Protein AF-A0A1G0BVJ9-F1 (afdb_monomer_lite)

Secondary structure (DSSP, 8-state):
---------S-GGGGGGHHHHHHHHHS-SSPP-GGGSEEEPPHHHHHHHHH-SS--GGG-HHHHHHHHHHHHT--HHHHHHHHHHHHH-HHHHHHHHHHHHHHH-SS--TTHHHHHHHHHHHHHHHHHHH----HHHHHHHHHHHGGGGG---SSTTEEEHHHHHHHHHHHTS---GGGS---

Sequence (183 aa):
MKEKNKFKISDKKFNVFIPLVNLLLFESFNFPDFESGNENLSENFIEILKSVEGIDLNGNDFIRTRILYFLLGLNIKSREEIFEIIIENEMYTHAMSISYALENNRSMNSNSIPLSQETFFLELVEFKFNGVLNKVILVYFIFHFEDIFGFKFSDNKYITKNDYVNILENLCKEKDFLNKNFF

Radius of gyration: 17.68 Å; chains: 1; bounding box: 35×32×63 Å

Structure (mmCIF, N/CA/C/O backbone):
data_AF-A0A1G0BVJ9-F1
#
_entry.id   AF-A0A1G0BVJ9-F1
#
loop_
_atom_site.group_PDB
_atom_site.id
_atom_site.type_symbol
_atom_site.label_atom_id
_atom_site.label_alt_id
_atom_site.label_comp_id
_atom_site.label_asym_id
_atom_site.label_entity_id
_atom_site.label_seq_id
_atom_site.pdbx_PDB_ins_code
_atom_site.Cartn_x
_atom_site.Cartn_y
_atom_site.Cartn_z
_atom_site.occupancy
_atom_site.B_iso_or_equiv
_atom_site.auth_seq_id
_atom_site.auth_comp_id
_atom_site.auth_asym_id
_atom_site.auth_atom_id
_atom_site.pdbx_PDB_model_num
ATOM 1 N N . MET A 1 1 ? 3.921 8.595 34.986 1.00 35.56 1 MET A N 1
ATOM 2 C CA . MET A 1 1 ? 3.963 8.503 33.510 1.00 35.56 1 MET A CA 1
ATOM 3 C C . MET A 1 1 ? 3.633 7.069 33.141 1.00 35.56 1 MET A C 1
ATOM 5 O O . MET A 1 1 ? 4.407 6.194 33.496 1.00 35.56 1 MET A O 1
ATOM 9 N N . LYS A 1 2 ? 2.461 6.809 32.549 1.00 36.09 2 LYS A N 1
ATOM 10 C CA . LYS A 1 2 ? 2.132 5.470 32.039 1.00 36.09 2 LYS A CA 1
ATOM 11 C C . LYS A 1 2 ? 2.960 5.249 30.776 1.00 36.09 2 LYS A C 1
ATOM 13 O O . LYS A 1 2 ? 2.940 6.101 29.888 1.00 36.09 2 LYS A O 1
ATOM 18 N N . GLU A 1 3 ? 3.730 4.168 30.731 1.00 34.50 3 GLU A N 1
ATOM 19 C CA . GLU A 1 3 ? 4.434 3.755 29.522 1.00 34.50 3 GLU A CA 1
ATOM 20 C C . GLU A 1 3 ? 3.407 3.609 28.397 1.00 34.50 3 GLU A C 1
ATOM 22 O O . GLU A 1 3 ? 2.499 2.782 28.469 1.00 34.50 3 GLU A O 1
ATOM 27 N N . LYS A 1 4 ? 3.517 4.449 27.362 1.00 42.38 4 LYS A N 1
ATOM 28 C CA . LYS A 1 4 ? 2.837 4.196 26.093 1.00 42.38 4 LYS A CA 1
ATOM 29 C C . LYS A 1 4 ? 3.343 2.838 25.624 1.00 42.38 4 LYS A C 1
ATOM 31 O O . LYS A 1 4 ? 4.514 2.741 25.261 1.00 42.38 4 LYS A O 1
ATOM 36 N N . ASN A 1 5 ? 2.493 1.812 25.677 1.00 41.91 5 ASN A N 1
ATOM 37 C CA . ASN A 1 5 ? 2.765 0.494 25.111 1.00 41.91 5 ASN A CA 1
ATOM 38 C C . ASN A 1 5 ? 3.249 0.686 23.669 1.00 41.91 5 ASN A C 1
ATOM 40 O O . ASN A 1 5 ? 2.441 0.921 22.769 1.00 41.91 5 ASN A O 1
ATOM 44 N N . LYS A 1 6 ? 4.572 0.661 23.467 1.00 48.75 6 LYS A N 1
ATOM 45 C CA . LYS A 1 6 ? 5.197 0.870 22.163 1.00 48.75 6 LYS A CA 1
ATOM 46 C C . LYS A 1 6 ? 4.797 -0.299 21.277 1.00 48.75 6 LYS A C 1
ATOM 48 O O . LYS A 1 6 ? 5.288 -1.410 21.443 1.00 48.75 6 LYS A O 1
ATOM 53 N N . PHE A 1 7 ? 3.878 -0.015 20.364 1.00 58.72 7 PHE A N 1
ATOM 54 C CA . PHE A 1 7 ? 3.526 -0.864 19.241 1.00 58.72 7 PHE A CA 1
ATOM 55 C C . PHE A 1 7 ? 4.802 -1.302 18.508 1.00 58.72 7 PHE A C 1
ATOM 57 O O . PHE A 1 7 ? 5.674 -0.471 18.234 1.00 58.72 7 PHE A O 1
ATOM 64 N N . LYS A 1 8 ? 4.947 -2.602 18.251 1.00 57.44 8 LYS A N 1
ATOM 65 C CA . LYS A 1 8 ? 6.149 -3.170 17.641 1.00 57.44 8 LYS A CA 1
ATOM 66 C C . LYS A 1 8 ? 5.719 -4.220 16.621 1.00 57.44 8 LYS A C 1
ATOM 68 O O . LYS A 1 8 ? 5.338 -5.314 17.012 1.00 57.44 8 LYS A O 1
ATOM 73 N N . ILE A 1 9 ? 5.767 -3.866 15.339 1.00 64.56 9 ILE A N 1
ATOM 74 C CA . ILE A 1 9 ? 5.733 -4.859 14.260 1.00 64.56 9 ILE A CA 1
ATOM 75 C C . ILE A 1 9 ? 7.057 -5.624 14.305 1.00 64.56 9 ILE A C 1
ATOM 77 O O . ILE A 1 9 ? 8.104 -5.046 14.628 1.00 64.56 9 ILE A O 1
ATOM 81 N N . SER A 1 10 ? 6.988 -6.926 14.043 1.00 64.69 10 SER A N 1
ATOM 82 C CA . SER A 1 10 ? 8.132 -7.840 14.043 1.00 64.69 10 SER A CA 1
ATOM 83 C C . SER A 1 10 ? 9.238 -7.379 13.092 1.00 64.69 10 SER A C 1
ATOM 85 O O . SER A 1 10 ? 10.410 -7.418 13.465 1.00 64.69 10 SER A O 1
ATOM 87 N N . ASP A 1 11 ? 8.865 -6.852 11.926 1.00 69.69 11 ASP A N 1
ATOM 88 C CA . ASP A 1 11 ? 9.786 -6.307 10.939 1.00 69.69 11 ASP A CA 1
ATOM 89 C C . ASP A 1 11 ? 9.558 -4.804 10.699 1.00 69.69 11 ASP A C 1
ATOM 91 O O . ASP A 1 11 ? 8.517 -4.351 10.221 1.00 69.69 11 ASP A O 1
ATOM 95 N N . LYS A 1 12 ? 10.572 -4.005 11.044 1.00 76.50 12 LYS A N 1
ATOM 96 C CA . LYS A 1 12 ? 10.508 -2.542 10.969 1.00 76.50 12 LYS A CA 1
ATOM 97 C C . LYS A 1 12 ? 10.430 -2.014 9.541 1.00 76.50 12 LYS A C 1
ATOM 99 O O . LYS A 1 12 ? 9.956 -0.889 9.390 1.00 76.50 12 LYS A O 1
ATOM 104 N N . LYS A 1 13 ? 10.892 -2.759 8.530 1.00 74.00 13 LYS A N 1
ATOM 105 C CA . LYS A 1 13 ? 10.867 -2.283 7.137 1.00 74.00 13 LYS A CA 1
ATOM 106 C C . LYS A 1 13 ? 9.430 -2.105 6.637 1.00 74.00 13 LYS A C 1
ATOM 108 O O . LYS A 1 13 ? 9.111 -1.106 6.004 1.00 74.00 13 LYS A O 1
ATOM 113 N N . PHE A 1 14 ? 8.514 -2.969 7.076 1.00 81.94 14 PHE A N 1
ATOM 114 C CA . PHE A 1 14 ? 7.089 -2.894 6.735 1.00 81.94 14 PHE A CA 1
ATOM 115 C C . PHE A 1 14 ? 6.348 -1.727 7.403 1.00 81.94 14 PHE A C 1
ATOM 117 O O . PHE A 1 14 ? 5.202 -1.444 7.051 1.00 81.94 14 PHE A O 1
ATOM 124 N N . ASN A 1 15 ? 6.995 -0.975 8.305 1.00 88.06 15 ASN A N 1
ATOM 125 C CA . ASN A 1 15 ? 6.411 0.253 8.848 1.00 88.06 15 ASN A CA 1
ATOM 126 C C . ASN A 1 15 ? 6.096 1.283 7.753 1.00 88.06 15 ASN A C 1
ATOM 128 O O . ASN A 1 15 ? 5.202 2.107 7.947 1.00 88.06 15 ASN A O 1
ATOM 132 N N . VAL A 1 16 ? 6.792 1.222 6.609 1.00 90.81 16 VAL A N 1
ATOM 133 C CA . VAL A 1 16 ? 6.543 2.089 5.448 1.00 90.81 16 VAL A CA 1
ATOM 134 C C . VAL A 1 16 ? 5.111 1.961 4.913 1.00 90.81 16 VAL A C 1
ATOM 136 O O . VAL A 1 16 ? 4.580 2.912 4.347 1.00 90.81 16 VAL A O 1
ATOM 139 N N . PHE A 1 17 ? 4.451 0.825 5.153 1.00 91.75 17 PHE A N 1
ATOM 140 C CA . PHE A 1 17 ? 3.087 0.552 4.702 1.00 91.75 17 PHE A CA 1
ATOM 141 C C . PHE A 1 17 ? 1.996 0.930 5.700 1.00 91.75 17 PHE A C 1
ATOM 143 O O . PHE A 1 17 ? 0.835 1.029 5.303 1.00 91.75 17 PHE A O 1
ATOM 150 N N . ILE A 1 18 ? 2.335 1.186 6.968 1.00 92.56 18 ILE A N 1
ATOM 151 C CA . ILE A 1 18 ? 1.350 1.568 7.992 1.00 92.56 18 ILE A CA 1
ATOM 152 C C . ILE A 1 18 ? 0.461 2.736 7.538 1.00 92.56 18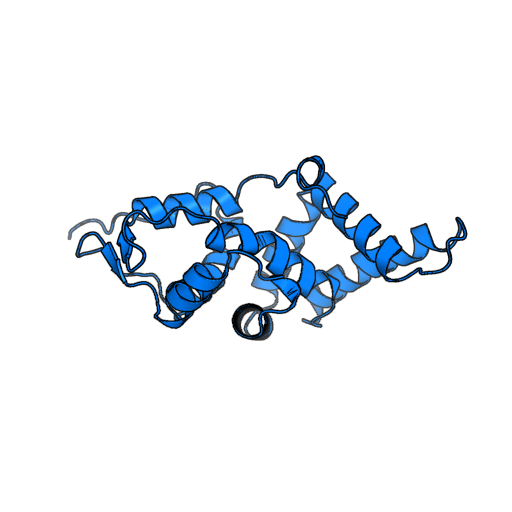 ILE A C 1
ATOM 154 O O . ILE A 1 18 ? -0.756 2.629 7.693 1.00 92.56 18 ILE A O 1
ATOM 158 N N . PRO A 1 19 ? 0.995 3.827 6.949 1.00 93.75 19 PRO A N 1
ATOM 159 C CA . PRO A 1 19 ? 0.149 4.933 6.517 1.00 93.75 19 PRO A CA 1
ATOM 160 C C . PRO A 1 19 ? -0.884 4.512 5.466 1.00 93.75 19 PRO A C 1
ATOM 162 O O . PRO A 1 19 ? -2.003 5.014 5.497 1.00 93.75 19 PRO A O 1
ATOM 165 N N . LEU A 1 20 ? -0.545 3.577 4.569 1.00 94.38 20 LEU A N 1
ATOM 166 C CA . LEU A 1 20 ? -1.498 3.049 3.594 1.00 94.38 20 LEU A CA 1
ATOM 167 C C . LEU A 1 20 ? -2.549 2.159 4.262 1.00 94.38 20 LEU A C 1
ATOM 169 O O . LEU A 1 20 ? -3.726 2.298 3.956 1.00 94.38 20 LEU A O 1
ATOM 173 N N . VAL A 1 21 ? -2.157 1.291 5.198 1.00 93.56 21 VAL A N 1
ATOM 174 C CA . VAL A 1 21 ? -3.118 0.477 5.963 1.00 93.56 21 VAL A CA 1
ATOM 175 C C . VAL A 1 21 ? -4.122 1.373 6.684 1.00 93.56 21 VAL A C 1
ATOM 177 O O . VAL A 1 21 ? -5.327 1.153 6.578 1.00 93.56 21 VAL A O 1
ATOM 180 N N . ASN A 1 22 ? -3.649 2.429 7.346 1.00 94.19 22 ASN A N 1
ATOM 181 C CA . ASN A 1 22 ? -4.527 3.382 8.020 1.00 94.19 22 ASN A CA 1
ATOM 182 C C . ASN A 1 22 ? -5.435 4.115 7.027 1.00 94.19 22 ASN A C 1
ATOM 184 O O . ASN A 1 22 ? -6.624 4.287 7.288 1.00 94.19 22 ASN A O 1
ATOM 188 N N . LEU A 1 23 ? -4.902 4.502 5.866 1.00 93.62 23 LEU A N 1
ATOM 189 C CA . LEU A 1 23 ? -5.675 5.174 4.830 1.00 93.62 23 LEU A CA 1
ATOM 190 C C . LEU A 1 23 ? -6.781 4.270 4.264 1.00 93.62 23 LEU A C 1
ATOM 192 O O . LEU A 1 23 ? -7.869 4.760 3.971 1.00 93.62 23 LEU A O 1
ATOM 196 N N . LEU A 1 24 ? -6.522 2.968 4.124 1.00 91.94 24 LEU A N 1
ATOM 197 C CA . LEU A 1 24 ? -7.506 1.995 3.649 1.00 91.94 24 LEU A CA 1
ATOM 198 C C . LEU A 1 24 ? -8.581 1.704 4.703 1.00 91.94 24 LEU A C 1
ATOM 200 O O . LEU A 1 24 ? -9.757 1.676 4.362 1.00 91.94 24 LEU A O 1
ATOM 204 N N . LEU A 1 25 ? -8.194 1.504 5.967 1.00 92.00 25 LEU A N 1
ATOM 205 C CA . LEU A 1 25 ? -9.121 1.129 7.042 1.00 92.00 25 LEU A CA 1
ATOM 206 C C . LEU A 1 25 ? -9.930 2.324 7.570 1.00 92.00 25 LEU A C 1
ATOM 208 O O . LEU A 1 25 ? -11.133 2.207 7.800 1.00 92.00 25 LEU A O 1
ATOM 212 N N . PHE A 1 26 ? -9.278 3.473 7.748 1.00 92.75 26 PHE A N 1
ATOM 213 C CA . PHE A 1 26 ? -9.780 4.612 8.528 1.00 92.75 26 PHE A CA 1
ATOM 214 C C . PHE A 1 26 ? -9.842 5.927 7.746 1.00 92.75 26 PHE A C 1
ATOM 216 O O . PHE A 1 26 ? -10.255 6.940 8.302 1.00 92.75 26 PHE A O 1
ATOM 223 N N . GLU A 1 27 ? -9.385 5.945 6.490 1.00 92.50 27 GLU A N 1
ATOM 224 C CA . GLU A 1 27 ? -9.263 7.168 5.681 1.00 92.50 27 GLU A CA 1
ATOM 225 C C . GLU A 1 27 ? -8.385 8.253 6.323 1.00 92.50 27 GLU A C 1
ATOM 227 O O . GLU A 1 27 ? -8.573 9.452 6.124 1.00 92.50 27 GLU A O 1
ATOM 232 N N . SER A 1 28 ? -7.378 7.823 7.083 1.00 92.19 28 SER A N 1
ATOM 233 C CA . SER A 1 28 ? -6.455 8.696 7.801 1.00 92.19 28 SER A CA 1
ATOM 234 C C . SER A 1 28 ? -5.041 8.138 7.730 1.00 92.19 28 SER A C 1
ATOM 236 O O . SER A 1 28 ? -4.848 6.932 7.768 1.00 92.19 28 SER A O 1
ATOM 238 N N . PHE A 1 29 ? -4.026 9.001 7.673 1.00 88.50 29 PHE A N 1
ATOM 239 C CA . PHE A 1 29 ? -2.630 8.564 7.820 1.00 88.50 29 PHE A CA 1
ATOM 240 C C . PHE A 1 29 ? -2.221 8.366 9.283 1.00 88.50 29 PHE A C 1
ATOM 242 O O . PHE A 1 29 ? -1.187 7.754 9.564 1.00 88.50 29 PHE A O 1
ATOM 249 N N . ASN A 1 30 ? -3.003 8.906 10.219 1.00 88.12 30 ASN A N 1
ATOM 250 C CA . ASN A 1 30 ? -2.680 8.851 11.636 1.00 88.12 30 ASN A CA 1
ATOM 251 C C . ASN A 1 30 ? -2.835 7.430 12.169 1.00 88.12 30 ASN A C 1
ATOM 253 O O . ASN A 1 30 ? -3.657 6.655 11.684 1.00 88.12 30 ASN A O 1
ATOM 257 N N . PHE A 1 31 ? -2.052 7.108 13.198 1.00 86.31 31 PHE A N 1
ATOM 258 C CA . PHE A 1 31 ? -2.254 5.866 13.928 1.00 86.31 31 PHE A CA 1
ATOM 259 C C . PHE A 1 31 ? -3.642 5.862 14.582 1.00 86.31 31 PHE A C 1
ATOM 261 O O . PHE A 1 31 ? -4.004 6.877 15.185 1.00 86.31 31 PHE A O 1
ATOM 268 N N . PRO A 1 32 ? -4.379 4.743 14.495 1.00 86.75 32 PRO A N 1
ATOM 269 C CA . PRO A 1 32 ? -5.652 4.584 15.191 1.00 86.75 32 PRO A CA 1
ATOM 270 C C . PRO A 1 32 ? -5.472 4.652 16.711 1.00 86.75 32 PRO A C 1
ATOM 272 O O . PRO A 1 32 ? -4.430 4.242 17.246 1.00 86.75 32 PRO A O 1
ATOM 275 N N . ASP A 1 33 ? -6.496 5.144 17.405 1.00 86.00 33 ASP A N 1
ATOM 276 C CA . ASP A 1 33 ? -6.514 5.262 18.856 1.00 86.00 33 ASP A CA 1
ATOM 277 C C . ASP A 1 33 ? -7.364 4.154 19.490 1.00 86.00 33 ASP A C 1
ATOM 279 O O . ASP A 1 33 ? -8.581 4.232 19.634 1.00 86.00 33 ASP A O 1
ATOM 283 N N . PHE A 1 34 ? -6.679 3.108 19.946 1.00 85.12 34 PHE A N 1
ATOM 284 C CA . PHE A 1 34 ? -7.306 1.980 20.630 1.00 85.12 34 PHE A CA 1
ATOM 285 C C . PHE A 1 34 ? -7.483 2.191 22.145 1.00 85.12 34 PHE A C 1
ATOM 287 O O . PHE A 1 34 ? -7.656 1.205 22.865 1.00 85.12 34 PHE A O 1
ATOM 294 N N . GLU A 1 35 ? -7.421 3.419 22.680 1.00 78.50 35 GLU A N 1
ATOM 295 C CA . GLU A 1 35 ? -7.615 3.673 24.122 1.00 78.50 35 GLU A CA 1
ATOM 296 C C . GLU A 1 35 ? -8.968 3.161 24.648 1.00 78.50 35 GLU A C 1
ATOM 298 O O . GLU A 1 35 ? -9.054 2.705 25.790 1.00 78.50 35 GLU A O 1
ATOM 303 N N . SER A 1 36 ? -10.002 3.153 23.803 1.00 72.81 36 SER A N 1
ATOM 304 C CA . SER A 1 36 ? -11.333 2.618 24.129 1.00 72.81 36 SER A CA 1
ATOM 305 C C . SER A 1 36 ? -11.469 1.093 23.949 1.00 72.81 36 SER A C 1
ATOM 307 O O . SER A 1 36 ? -12.520 0.526 24.243 1.00 72.81 36 SER A O 1
ATOM 309 N N . GLY A 1 37 ? -10.409 0.419 23.487 1.00 78.38 37 GLY A N 1
ATOM 310 C CA . GLY A 1 37 ? -10.369 -1.009 23.153 1.00 78.38 37 GLY A CA 1
ATOM 311 C C . GLY A 1 37 ? -10.524 -1.298 21.656 1.00 78.38 37 GLY A C 1
ATOM 312 O O . GLY A 1 37 ? -9.852 -2.198 21.146 1.00 78.38 37 GLY A O 1
ATOM 313 N N . ASN A 1 38 ? -11.324 -0.491 20.951 1.00 85.75 38 ASN A N 1
ATOM 314 C CA . ASN A 1 38 ? -11.647 -0.651 19.530 1.00 85.75 38 ASN A CA 1
ATOM 315 C C . ASN A 1 38 ? -11.452 0.668 18.764 1.00 85.75 38 ASN A C 1
ATOM 317 O O . ASN A 1 38 ? -11.479 1.738 19.364 1.00 85.75 38 ASN A O 1
ATOM 321 N N . GLU A 1 39 ? -11.310 0.577 17.441 1.00 89.31 39 GLU A N 1
ATOM 322 C CA . GLU A 1 39 ? -11.337 1.721 16.519 1.00 89.31 39 GLU A CA 1
ATOM 323 C C . GLU A 1 39 ? -12.384 1.486 15.424 1.00 89.31 39 GLU A C 1
ATOM 325 O O . GLU A 1 39 ? -12.554 0.353 14.958 1.00 89.31 39 GLU A O 1
ATOM 330 N N . ASN A 1 40 ? -13.084 2.545 15.012 1.00 90.56 40 ASN A N 1
ATOM 331 C CA . ASN A 1 40 ? -14.115 2.452 13.979 1.00 90.56 40 ASN A CA 1
ATOM 332 C C . ASN A 1 40 ? -13.489 2.400 12.585 1.00 90.56 40 ASN A C 1
ATOM 334 O O . ASN A 1 40 ? -12.672 3.246 12.238 1.00 90.56 40 ASN A O 1
ATOM 338 N N . LEU A 1 41 ? -13.927 1.447 11.764 1.00 90.56 41 LEU A N 1
ATOM 339 C CA . LEU A 1 41 ? -13.613 1.419 10.338 1.00 90.56 41 LEU A CA 1
ATOM 340 C C . LEU A 1 41 ? -14.355 2.549 9.618 1.00 90.56 41 LEU A C 1
ATOM 342 O O . LEU A 1 41 ? -15.468 2.922 9.995 1.00 90.56 41 LEU A O 1
ATOM 346 N N . SER A 1 42 ? -13.751 3.064 8.552 1.00 90.94 42 SER A N 1
ATOM 347 C CA . SER A 1 42 ? -14.401 4.040 7.680 1.00 90.94 42 SER A CA 1
ATOM 348 C C . SER A 1 42 ? -15.619 3.444 6.972 1.00 90.94 42 SER A C 1
ATOM 350 O O . SER A 1 42 ? -15.650 2.258 6.631 1.00 90.94 42 SER A O 1
ATOM 352 N N . GLU A 1 43 ? -16.624 4.281 6.707 1.00 89.00 43 GLU A N 1
ATOM 353 C CA . GLU A 1 43 ? -17.833 3.870 5.985 1.00 89.00 43 GLU A CA 1
ATOM 354 C C . GLU A 1 43 ? -17.494 3.313 4.597 1.00 89.00 43 GLU A C 1
ATOM 356 O O . GLU A 1 43 ? -18.001 2.254 4.230 1.00 89.00 43 GLU A O 1
ATOM 361 N N . ASN A 1 44 ? -16.554 3.945 3.884 1.00 87.94 44 ASN A N 1
ATOM 362 C CA . ASN A 1 44 ? -16.107 3.485 2.569 1.00 87.94 44 ASN A CA 1
ATOM 363 C C . ASN A 1 44 ? -15.466 2.090 2.626 1.00 87.94 44 ASN A C 1
ATOM 365 O O . ASN A 1 44 ? -15.751 1.246 1.778 1.00 87.94 44 ASN A O 1
ATOM 369 N N . PHE A 1 45 ? -14.636 1.807 3.637 1.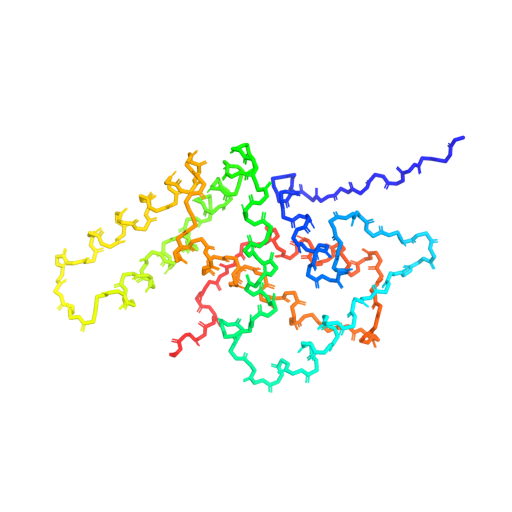00 87.81 45 PHE A N 1
ATOM 370 C CA . PHE A 1 45 ? -14.062 0.470 3.806 1.00 87.81 45 PHE A CA 1
ATOM 371 C C . PHE A 1 45 ? -15.153 -0.581 4.049 1.00 87.81 45 PHE A C 1
ATOM 373 O O . PHE A 1 45 ? -15.137 -1.652 3.442 1.00 87.81 45 PHE A O 1
ATOM 380 N N . ILE A 1 46 ? -16.144 -0.260 4.887 1.00 85.69 46 ILE A N 1
ATOM 381 C CA . ILE A 1 46 ? -17.277 -1.148 5.181 1.00 85.69 46 ILE A CA 1
ATOM 382 C C . ILE A 1 46 ? -18.118 -1.414 3.922 1.00 85.69 46 ILE A C 1
ATOM 384 O O . ILE A 1 46 ? -18.571 -2.540 3.704 1.00 85.69 46 ILE A O 1
ATOM 388 N N . GLU A 1 47 ? -18.360 -0.395 3.099 1.00 82.62 47 GLU A N 1
ATOM 389 C CA . GLU A 1 47 ? -19.085 -0.535 1.833 1.00 82.62 47 GLU A CA 1
ATOM 390 C C . GLU A 1 47 ? -18.346 -1.429 0.842 1.00 82.62 47 GLU A C 1
ATOM 392 O O . GLU A 1 47 ? -18.957 -2.309 0.231 1.00 82.62 47 GLU A O 1
ATOM 397 N N . ILE A 1 48 ? -17.025 -1.273 0.747 1.00 80.12 48 ILE A N 1
ATOM 398 C CA . ILE A 1 48 ? -16.194 -2.149 -0.076 1.00 80.12 48 ILE A CA 1
ATOM 399 C C . ILE A 1 48 ? -16.317 -3.580 0.423 1.00 80.12 48 ILE A C 1
ATOM 401 O O . ILE A 1 48 ? -16.704 -4.430 -0.367 1.00 80.12 48 ILE A O 1
ATOM 405 N N . LEU A 1 49 ? -16.124 -3.848 1.720 1.00 78.75 49 LEU A N 1
ATOM 406 C CA . LEU A 1 49 ? -16.246 -5.199 2.287 1.00 78.75 49 LEU A CA 1
ATOM 407 C C . LEU A 1 49 ? -17.572 -5.892 1.947 1.00 78.75 49 LEU A C 1
ATOM 409 O O . LEU A 1 49 ? -17.576 -7.072 1.607 1.00 78.75 49 LEU A O 1
ATOM 413 N N . LYS A 1 50 ? -18.697 -5.166 1.992 1.00 75.19 50 LYS A N 1
ATOM 414 C CA . LYS A 1 50 ? -20.024 -5.705 1.629 1.00 75.19 50 LYS A CA 1
ATOM 415 C C . LYS A 1 50 ? -20.131 -6.134 0.166 1.00 75.19 50 LYS A C 1
ATOM 417 O O . LYS A 1 50 ? -21.025 -6.901 -0.172 1.00 75.19 50 LYS A O 1
ATOM 422 N N . SER A 1 51 ? -19.262 -5.610 -0.688 1.00 67.50 51 SER A N 1
ATOM 423 C CA . SER A 1 51 ? -19.251 -5.859 -2.127 1.00 67.50 51 SER A CA 1
ATOM 424 C C . SER A 1 51 ? -18.100 -6.771 -2.579 1.00 67.50 51 SER A C 1
ATOM 426 O O . SER A 1 51 ? -18.037 -7.122 -3.752 1.00 67.50 51 SER A O 1
ATOM 428 N N . VAL A 1 52 ? -17.235 -7.234 -1.660 1.00 63.81 52 VAL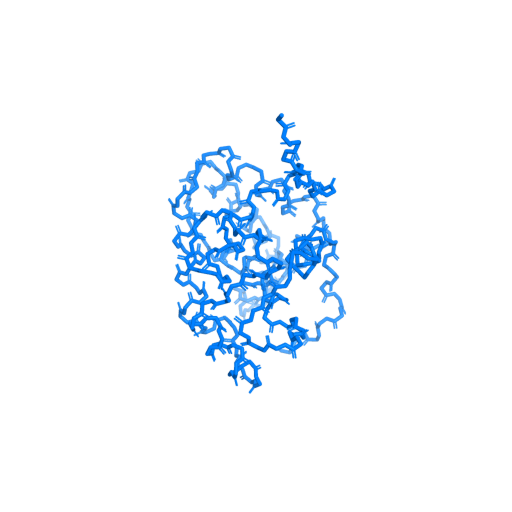 A N 1
ATOM 429 C CA . VAL A 1 52 ? -16.104 -8.144 -1.958 1.00 63.81 52 VAL A CA 1
ATOM 430 C C . VAL A 1 52 ? -16.562 -9.541 -2.413 1.00 63.81 52 VAL A C 1
ATOM 432 O O . VAL A 1 52 ? -15.775 -10.259 -3.029 1.00 63.81 52 VAL A O 1
ATOM 435 N N . GLU A 1 53 ? -17.832 -9.926 -2.228 1.00 54.50 53 GLU A N 1
ATOM 436 C CA . GLU A 1 53 ? -18.415 -11.087 -2.923 1.00 54.50 53 GLU A CA 1
ATOM 437 C C . GLU A 1 53 ? -18.553 -10.802 -4.437 1.00 54.50 53 GLU A C 1
ATOM 439 O O . GLU A 1 53 ? -19.638 -10.535 -4.947 1.00 54.50 53 GLU A O 1
ATOM 444 N N . GLY A 1 54 ? -17.431 -10.852 -5.168 1.00 50.34 54 GLY A N 1
ATOM 445 C CA . GLY A 1 54 ? -17.390 -10.827 -6.635 1.00 50.34 54 GLY A CA 1
ATOM 446 C C . GLY A 1 54 ? -16.719 -9.619 -7.300 1.00 50.34 54 GLY A C 1
ATOM 447 O O . GLY A 1 54 ? -16.799 -9.512 -8.523 1.00 50.34 54 GLY A O 1
ATOM 448 N N . ILE A 1 55 ? -16.057 -8.719 -6.562 1.00 49.78 55 ILE A N 1
ATOM 449 C CA . ILE A 1 55 ? -15.336 -7.584 -7.167 1.00 49.78 55 ILE A CA 1
ATOM 450 C C . ILE A 1 55 ? -13.916 -7.975 -7.591 1.00 49.78 55 ILE A C 1
ATOM 452 O O . ILE A 1 55 ? -13.114 -8.444 -6.786 1.00 49.78 55 ILE A O 1
ATOM 456 N N . ASP A 1 56 ? -13.587 -7.672 -8.849 1.00 58.38 56 ASP A N 1
ATOM 457 C CA . ASP A 1 56 ? -12.208 -7.497 -9.302 1.00 58.38 56 ASP A CA 1
ATOM 458 C C . ASP A 1 56 ? -11.617 -6.259 -8.612 1.00 58.38 56 ASP A C 1
ATOM 460 O O . ASP A 1 56 ? -11.917 -5.117 -8.972 1.00 58.38 56 ASP A O 1
ATOM 464 N N . LEU A 1 57 ? -10.799 -6.476 -7.579 1.00 57.28 57 LEU A N 1
ATOM 465 C CA . LEU A 1 57 ? -10.168 -5.398 -6.814 1.00 57.28 57 LEU A CA 1
ATOM 466 C C . LEU A 1 57 ? -9.262 -4.517 -7.692 1.00 57.28 57 LEU A C 1
ATOM 468 O O . LEU A 1 57 ? -9.032 -3.359 -7.339 1.00 57.28 57 LEU A O 1
ATOM 472 N N . ASN A 1 58 ? -8.827 -5.000 -8.866 1.00 55.06 58 ASN A N 1
ATOM 473 C CA . ASN A 1 58 ? -8.098 -4.183 -9.840 1.00 55.06 58 ASN A CA 1
ATOM 474 C C . ASN A 1 58 ? -8.961 -3.069 -10.453 1.00 55.06 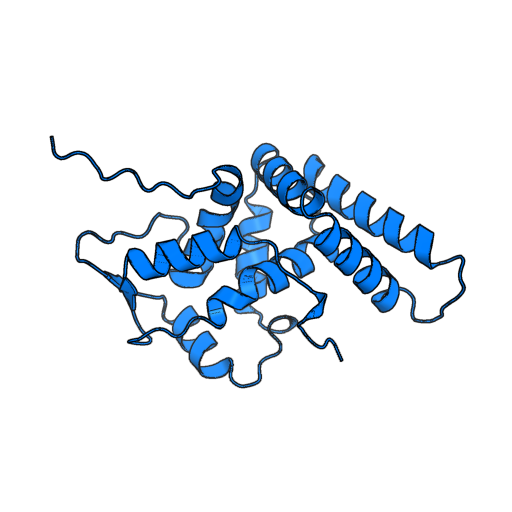58 ASN A C 1
ATOM 476 O O . ASN A 1 58 ? -8.427 -2.040 -10.873 1.00 55.06 58 ASN A O 1
ATOM 480 N N . GLY A 1 59 ? -10.285 -3.253 -10.490 1.00 56.88 59 GLY A N 1
ATOM 481 C CA . GLY A 1 59 ? -11.256 -2.287 -11.004 1.00 56.88 59 GLY A CA 1
ATOM 482 C C . GLY A 1 59 ? -11.860 -1.365 -9.940 1.00 56.88 59 GLY A C 1
ATOM 483 O O . GLY A 1 59 ? -12.697 -0.531 -10.276 1.00 56.88 59 GLY A O 1
ATOM 484 N N . ASN A 1 60 ? -11.479 -1.498 -8.664 1.00 71.25 60 ASN A N 1
ATOM 485 C CA . ASN A 1 60 ? -12.061 -0.690 -7.595 1.00 71.25 60 ASN A CA 1
ATOM 486 C C . ASN A 1 60 ? -11.394 0.698 -7.510 1.00 71.25 60 ASN A C 1
ATOM 488 O O . ASN A 1 60 ? -10.261 0.847 -7.037 1.00 71.25 60 ASN A O 1
ATOM 492 N N . ASP A 1 61 ? -12.129 1.731 -7.927 1.00 78.75 61 ASP A N 1
ATOM 493 C CA . ASP A 1 61 ? -11.640 3.114 -7.963 1.00 78.75 61 ASP A CA 1
ATOM 494 C C . ASP A 1 61 ? -11.230 3.661 -6.588 1.00 78.75 61 ASP A C 1
ATOM 496 O O . ASP A 1 61 ? -10.280 4.446 -6.508 1.00 78.75 61 ASP A O 1
ATOM 500 N N . PHE A 1 62 ? -11.882 3.243 -5.496 1.00 82.69 62 PHE A N 1
ATOM 501 C CA . PHE A 1 62 ? -11.502 3.677 -4.148 1.00 82.69 62 PHE A CA 1
ATOM 502 C C . PHE A 1 62 ? -10.106 3.170 -3.782 1.00 82.69 62 PHE A C 1
ATOM 504 O O . PHE A 1 62 ? -9.232 3.973 -3.445 1.00 82.69 62 PHE A O 1
ATOM 511 N N . ILE A 1 63 ? -9.869 1.858 -3.898 1.00 82.81 63 ILE A N 1
ATOM 512 C CA . ILE A 1 63 ? -8.585 1.239 -3.531 1.00 82.81 63 ILE A CA 1
ATOM 513 C C . ILE A 1 63 ? -7.466 1.845 -4.376 1.00 82.81 63 ILE A C 1
ATOM 515 O O . ILE A 1 63 ? -6.456 2.312 -3.843 1.00 82.81 63 ILE A O 1
ATOM 519 N N . ARG A 1 64 ? -7.685 1.930 -5.693 1.00 83.38 64 ARG A N 1
ATOM 520 C CA . ARG A 1 64 ? -6.719 2.510 -6.625 1.00 83.38 64 ARG A CA 1
ATOM 521 C C . ARG A 1 64 ? -6.409 3.969 -6.295 1.00 83.38 64 ARG A C 1
ATOM 523 O O . ARG A 1 64 ? -5.242 4.358 -6.303 1.00 83.38 64 ARG A O 1
ATOM 530 N N . THR A 1 65 ? -7.422 4.768 -5.956 1.00 88.12 65 THR A N 1
ATOM 531 C CA . THR A 1 65 ? -7.240 6.177 -5.575 1.00 88.12 65 THR A CA 1
ATOM 532 C C . THR A 1 65 ? -6.435 6.312 -4.285 1.00 88.12 65 THR A C 1
ATOM 534 O O . THR A 1 65 ? -5.545 7.159 -4.212 1.00 88.12 65 THR A O 1
ATOM 537 N N . ARG A 1 66 ? -6.696 5.478 -3.269 1.00 90.31 66 ARG A N 1
ATOM 538 C CA . ARG A 1 66 ? -5.946 5.511 -2.001 1.00 90.31 66 ARG A CA 1
ATOM 539 C C . ARG A 1 66 ? -4.497 5.061 -2.177 1.00 90.31 66 ARG A C 1
ATOM 541 O O . ARG A 1 66 ? -3.604 5.723 -1.653 1.00 90.31 66 ARG A O 1
ATOM 548 N N . ILE A 1 67 ? -4.252 4.019 -2.973 1.00 91.62 67 ILE A N 1
ATOM 549 C CA . ILE A 1 67 ? -2.894 3.590 -3.339 1.00 91.62 67 ILE A CA 1
ATOM 550 C C . ILE A 1 67 ? -2.158 4.724 -4.057 1.00 91.62 67 ILE A C 1
ATOM 552 O O . ILE A 1 67 ? -1.063 5.095 -3.645 1.00 91.62 67 ILE A O 1
ATOM 556 N N . LEU A 1 68 ? -2.764 5.326 -5.086 1.00 90.62 68 LEU A N 1
ATOM 557 C CA . LEU A 1 68 ? -2.160 6.445 -5.817 1.00 90.62 68 LEU A CA 1
ATOM 558 C C . LEU A 1 68 ? -1.838 7.619 -4.889 1.00 90.62 68 LEU A C 1
ATOM 560 O O . LEU A 1 68 ? -0.738 8.163 -4.948 1.00 90.62 68 LEU A O 1
ATOM 564 N N . TYR A 1 69 ? -2.772 7.984 -4.011 1.00 92.19 69 TYR A N 1
ATOM 565 C CA . TYR A 1 69 ? -2.582 9.079 -3.068 1.00 92.19 69 TYR A CA 1
ATOM 566 C C . TYR A 1 69 ? -1.423 8.818 -2.098 1.00 92.19 69 TYR A C 1
ATOM 568 O O . TYR A 1 69 ? -0.591 9.699 -1.887 1.00 92.19 69 TYR A O 1
ATOM 576 N N . PHE A 1 70 ? -1.322 7.597 -1.565 1.00 95.25 70 PHE A N 1
ATOM 577 C CA . PHE A 1 70 ? -0.189 7.178 -0.742 1.00 95.25 70 PHE A CA 1
ATOM 578 C C . PHE A 1 70 ? 1.133 7.256 -1.515 1.00 95.25 70 PHE A C 1
ATOM 580 O O . PHE A 1 70 ? 2.080 7.878 -1.040 1.00 95.25 70 PHE A O 1
ATOM 587 N N . LEU A 1 71 ? 1.182 6.682 -2.720 1.00 94.44 71 LEU A N 1
ATOM 588 C CA . LEU A 1 71 ? 2.394 6.607 -3.537 1.00 94.44 71 LEU A CA 1
ATOM 589 C C . LEU A 1 71 ? 2.931 7.988 -3.935 1.00 94.44 71 LEU A C 1
ATOM 591 O O . LEU A 1 71 ? 4.139 8.217 -3.873 1.00 94.44 71 LEU A O 1
ATOM 595 N N . LEU A 1 72 ? 2.043 8.919 -4.297 1.00 92.62 72 LEU A N 1
ATOM 596 C CA . LEU A 1 72 ? 2.403 10.302 -4.630 1.00 92.62 72 LEU A CA 1
ATOM 597 C C . LEU A 1 72 ? 2.995 11.065 -3.434 1.00 92.62 72 LEU A C 1
ATOM 599 O O . LEU A 1 72 ? 3.749 12.017 -3.628 1.00 92.62 72 LEU A O 1
ATOM 603 N N . GLY A 1 73 ? 2.668 10.657 -2.205 1.00 92.31 73 GLY A N 1
ATOM 604 C CA . GLY A 1 73 ? 3.175 11.261 -0.972 1.00 92.31 73 GLY A CA 1
ATOM 605 C C . GLY A 1 73 ? 4.534 10.727 -0.504 1.00 92.31 73 GLY A C 1
ATOM 606 O O . GLY A 1 73 ? 5.073 11.226 0.486 1.00 92.31 73 GLY A O 1
ATOM 607 N N . LEU A 1 74 ? 5.100 9.715 -1.169 1.00 95.31 74 LEU A N 1
ATOM 608 C CA . LEU A 1 74 ? 6.327 9.064 -0.713 1.00 95.31 74 LEU A CA 1
ATOM 609 C C . LEU A 1 74 ? 7.575 9.901 -0.992 1.00 95.31 74 LEU A C 1
ATOM 611 O O . LEU A 1 74 ? 7.812 10.364 -2.108 1.00 95.31 74 LEU A O 1
ATOM 615 N N . ASN A 1 75 ? 8.448 9.999 0.009 1.00 95.50 75 ASN A N 1
ATOM 616 C CA . ASN A 1 75 ? 9.808 10.506 -0.169 1.00 95.50 75 ASN A CA 1
ATOM 617 C C . ASN A 1 75 ? 10.757 9.397 -0.668 1.00 95.50 75 ASN A C 1
ATOM 619 O O . ASN A 1 75 ? 10.420 8.215 -0.638 1.00 95.50 75 ASN A O 1
ATOM 623 N N . ILE A 1 76 ? 11.965 9.780 -1.092 1.00 95.56 76 ILE A N 1
ATOM 624 C CA . ILE A 1 76 ? 12.955 8.849 -1.657 1.00 95.56 76 ILE A CA 1
ATOM 625 C C . ILE A 1 76 ? 13.309 7.687 -0.720 1.00 95.56 76 ILE A C 1
ATOM 627 O O . ILE A 1 76 ? 13.415 6.557 -1.179 1.00 95.56 76 ILE A O 1
ATOM 631 N N . LYS A 1 77 ? 13.413 7.939 0.591 1.00 95.12 77 LYS A N 1
ATOM 632 C CA . LYS A 1 77 ? 13.741 6.905 1.575 1.00 95.12 77 LYS A CA 1
ATOM 633 C C . LYS A 1 77 ? 12.622 5.870 1.680 1.00 95.12 77 LYS A C 1
ATOM 635 O O . LYS A 1 77 ? 12.887 4.678 1.663 1.00 95.12 77 LYS A O 1
ATOM 640 N N . SER A 1 78 ? 11.369 6.316 1.741 1.00 94.94 78 SER A N 1
ATOM 641 C CA . SER A 1 78 ? 10.222 5.405 1.772 1.00 94.94 78 SER A CA 1
ATOM 642 C C . SER A 1 78 ? 10.099 4.598 0.477 1.00 94.94 78 SER A C 1
ATOM 644 O O . SER A 1 78 ? 9.754 3.423 0.517 1.00 94.94 78 SER A O 1
ATOM 646 N N . ARG A 1 79 ? 10.416 5.197 -0.679 1.00 95.75 79 ARG A N 1
ATOM 647 C CA . ARG A 1 79 ? 10.449 4.464 -1.955 1.00 95.75 79 ARG A CA 1
ATOM 648 C C . ARG A 1 79 ? 11.567 3.424 -1.999 1.00 95.75 79 ARG A C 1
ATOM 650 O O . ARG A 1 79 ? 11.353 2.346 -2.539 1.00 95.75 79 ARG A O 1
ATOM 657 N N . GLU A 1 80 ? 12.727 3.728 -1.425 1.00 95.06 80 GLU A N 1
ATOM 658 C CA . GLU A 1 80 ? 13.831 2.778 -1.273 1.00 95.06 80 GLU A CA 1
ATOM 659 C C . GLU A 1 80 ? 13.457 1.599 -0.367 1.00 95.06 80 GLU A C 1
ATOM 661 O O . GLU A 1 80 ? 13.644 0.461 -0.781 1.00 95.06 80 GLU A O 1
ATOM 666 N N . GLU A 1 81 ? 12.834 1.852 0.788 1.00 93.50 81 GLU A N 1
ATOM 667 C CA . GLU A 1 81 ? 12.338 0.794 1.684 1.00 93.50 81 GLU A CA 1
ATOM 668 C C . GLU A 1 81 ? 11.308 -0.110 0.978 1.00 93.50 81 GLU A C 1
ATOM 670 O O . GLU A 1 81 ? 11.375 -1.332 1.079 1.00 93.50 81 GLU A O 1
ATOM 675 N N . ILE A 1 82 ? 10.376 0.469 0.208 1.00 92.94 82 ILE A N 1
ATOM 676 C CA . ILE A 1 82 ? 9.404 -0.305 -0.585 1.00 92.94 82 ILE A CA 1
ATOM 677 C C . ILE A 1 82 ? 10.105 -1.135 -1.661 1.00 92.94 82 ILE A C 1
ATOM 679 O O . ILE A 1 82 ? 9.770 -2.302 -1.843 1.00 92.94 82 ILE A O 1
ATOM 683 N N . PHE A 1 83 ? 11.065 -0.544 -2.374 1.00 92.81 83 PHE A N 1
ATOM 684 C CA . PHE A 1 83 ? 11.842 -1.251 -3.385 1.00 92.81 83 PHE A CA 1
ATOM 685 C C . PHE A 1 83 ? 12.552 -2.465 -2.781 1.00 92.81 83 PHE A C 1
ATOM 687 O O . PHE A 1 83 ? 12.413 -3.555 -3.326 1.00 92.81 83 PHE A O 1
ATOM 694 N N . GLU A 1 84 ? 13.243 -2.293 -1.648 1.00 91.31 84 GLU A N 1
ATOM 695 C CA . GLU A 1 84 ? 13.925 -3.372 -0.919 1.00 91.31 84 GLU A CA 1
ATOM 696 C C . GLU A 1 84 ? 12.955 -4.492 -0.535 1.00 91.31 84 GLU A C 1
ATOM 698 O O . GLU A 1 84 ? 13.219 -5.652 -0.838 1.00 91.31 84 GLU A O 1
ATOM 703 N N . ILE A 1 85 ? 11.787 -4.156 0.022 1.00 89.31 85 ILE A N 1
ATOM 704 C CA . ILE A 1 85 ? 10.764 -5.152 0.378 1.00 89.31 85 ILE A CA 1
ATOM 705 C C . ILE A 1 85 ? 10.316 -5.971 -0.835 1.00 89.31 85 ILE A C 1
ATOM 707 O O . ILE A 1 85 ? 10.144 -7.185 -0.721 1.00 89.31 85 ILE A O 1
ATOM 711 N N . ILE A 1 86 ? 10.113 -5.319 -1.984 1.00 88.44 86 ILE A N 1
ATOM 712 C CA . ILE A 1 86 ? 9.707 -6.006 -3.213 1.00 88.44 86 ILE A CA 1
ATOM 713 C C . ILE A 1 86 ? 10.807 -6.989 -3.624 1.00 88.44 86 ILE A C 1
ATOM 715 O O . ILE A 1 86 ? 10.540 -8.185 -3.740 1.00 88.44 86 ILE A O 1
ATOM 719 N N . ILE A 1 87 ? 12.042 -6.509 -3.801 1.00 88.44 87 ILE A N 1
ATOM 720 C CA . ILE A 1 87 ? 13.131 -7.330 -4.349 1.00 88.44 87 ILE A CA 1
ATOM 721 C C . ILE A 1 87 ? 13.601 -8.442 -3.403 1.00 88.44 87 ILE A C 1
ATOM 723 O O . ILE A 1 87 ? 14.056 -9.473 -3.887 1.00 88.44 87 ILE A O 1
ATOM 727 N N . GLU A 1 88 ? 13.478 -8.264 -2.084 1.00 87.69 88 GLU A N 1
ATOM 728 C CA . GLU A 1 88 ? 13.860 -9.277 -1.090 1.00 87.69 88 GLU A CA 1
ATOM 729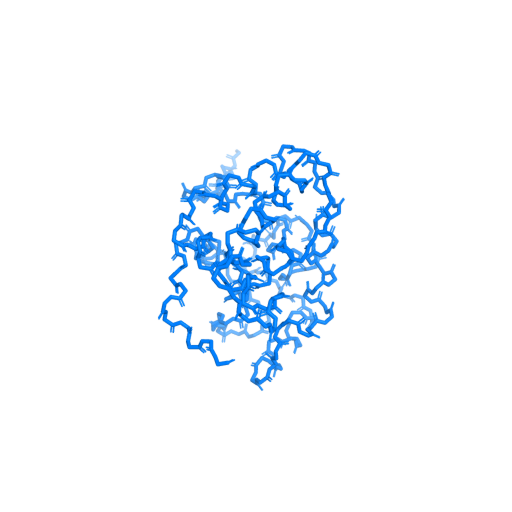 C C . GLU A 1 88 ? 12.949 -10.510 -1.130 1.00 87.69 88 GLU A C 1
ATOM 731 O O . GLU A 1 88 ? 13.376 -11.601 -0.757 1.00 87.69 88 GLU A O 1
ATOM 736 N N . ASN A 1 89 ? 11.713 -10.372 -1.619 1.00 82.19 89 ASN A N 1
ATOM 737 C CA . ASN A 1 89 ? 10.851 -11.515 -1.888 1.00 82.19 89 ASN A CA 1
ATOM 738 C C . ASN A 1 89 ? 11.091 -12.026 -3.317 1.00 82.19 89 ASN A C 1
ATOM 740 O O . ASN A 1 89 ? 10.319 -11.741 -4.238 1.00 82.19 89 ASN A O 1
ATOM 744 N N . GLU A 1 90 ? 12.187 -12.767 -3.507 1.00 79.94 90 GLU A N 1
ATOM 745 C CA . GLU A 1 90 ? 12.645 -13.227 -4.826 1.00 79.94 90 GLU A CA 1
ATOM 746 C C . GLU A 1 90 ? 11.569 -14.014 -5.587 1.00 79.94 90 GLU A C 1
ATOM 748 O O . GLU A 1 90 ? 11.338 -13.749 -6.768 1.00 79.94 90 GLU A O 1
ATOM 753 N N . MET A 1 91 ? 10.873 -14.948 -4.925 1.00 78.00 91 MET A N 1
ATOM 754 C CA . MET A 1 91 ? 9.830 -15.755 -5.572 1.00 78.00 91 MET A CA 1
ATOM 755 C C . MET A 1 91 ? 8.663 -14.889 -6.047 1.00 78.00 91 MET A C 1
ATOM 757 O O . MET A 1 91 ? 8.207 -15.030 -7.184 1.00 78.00 91 MET A O 1
ATOM 761 N N . TYR A 1 92 ? 8.204 -13.967 -5.201 1.00 77.19 92 TYR A N 1
ATOM 762 C CA . TYR A 1 92 ? 7.116 -13.055 -5.530 1.00 77.19 92 TYR A CA 1
ATOM 763 C C . TYR A 1 92 ? 7.507 -12.090 -6.654 1.00 77.19 92 TYR A C 1
ATOM 765 O O . TYR A 1 92 ? 6.765 -11.919 -7.623 1.00 77.19 92 TYR A O 1
ATOM 773 N N . THR A 1 93 ? 8.703 -11.508 -6.573 1.00 82.00 93 THR A N 1
ATOM 774 C CA . THR A 1 93 ? 9.248 -10.624 -7.608 1.00 82.00 93 THR A CA 1
ATOM 775 C C . THR A 1 93 ? 9.385 -11.348 -8.942 1.00 82.00 93 THR A C 1
ATOM 777 O O . THR A 1 93 ? 8.983 -10.815 -9.979 1.00 82.00 93 THR A O 1
ATOM 780 N N . HIS A 1 94 ? 9.868 -12.591 -8.933 1.00 80.62 94 HIS A N 1
ATOM 781 C CA . HIS A 1 94 ? 9.973 -13.391 -10.146 1.00 80.62 94 HIS A CA 1
ATOM 782 C C . HIS A 1 94 ? 8.593 -13.686 -10.749 1.00 80.62 94 HIS A C 1
ATOM 784 O O . HIS A 1 94 ? 8.388 -13.452 -11.943 1.00 80.62 94 HIS A O 1
ATOM 790 N N . ALA A 1 95 ? 7.622 -14.106 -9.931 1.00 77.94 95 ALA A N 1
ATOM 791 C CA . ALA A 1 95 ? 6.250 -14.365 -10.369 1.00 77.94 95 ALA A CA 1
ATOM 792 C C . ALA A 1 95 ? 5.568 -13.115 -10.955 1.00 77.94 95 ALA A C 1
ATOM 794 O O . ALA A 1 95 ? 4.944 -13.194 -12.019 1.00 77.94 95 ALA A O 1
ATOM 795 N N . MET A 1 96 ? 5.734 -11.946 -10.326 1.00 79.00 96 MET A N 1
ATOM 796 C CA . MET A 1 96 ? 5.221 -10.684 -10.867 1.00 79.00 96 MET A CA 1
ATOM 797 C C . MET A 1 96 ? 5.904 -10.300 -12.182 1.00 79.00 96 MET A C 1
ATOM 799 O O . MET A 1 96 ? 5.223 -9.868 -13.109 1.00 79.00 96 MET A O 1
ATOM 803 N N . SER A 1 97 ? 7.222 -10.492 -12.300 1.00 82.00 97 SER A N 1
ATOM 804 C CA . SER A 1 97 ? 7.957 -10.181 -13.534 1.00 82.00 97 SER A CA 1
ATOM 805 C C . SER A 1 97 ? 7.497 -11.048 -14.714 1.00 82.00 97 SER A C 1
ATOM 807 O O . SER A 1 97 ? 7.348 -10.553 -15.832 1.00 82.00 97 SER A O 1
ATOM 809 N N . ILE A 1 98 ? 7.195 -12.329 -14.462 1.00 77.12 98 ILE A N 1
ATOM 810 C CA . ILE A 1 98 ? 6.631 -13.249 -15.456 1.00 77.12 98 ILE A CA 1
ATOM 811 C C . ILE A 1 98 ? 5.205 -12.829 -15.814 1.00 77.12 98 ILE A C 1
ATOM 813 O O . ILE A 1 98 ? 4.875 -12.746 -16.992 1.00 77.12 98 ILE A O 1
ATOM 817 N N . SER A 1 99 ? 4.368 -12.522 -14.824 1.00 74.50 99 SER A N 1
ATOM 818 C CA . SER A 1 99 ? 2.983 -12.096 -15.067 1.00 74.50 99 SER A CA 1
ATOM 819 C C . SER A 1 99 ? 2.937 -10.810 -15.901 1.00 74.50 99 SER A C 1
ATOM 821 O O . SER A 1 99 ? 2.237 -10.741 -16.910 1.00 74.50 99 SER A O 1
ATOM 823 N N . TYR A 1 100 ? 3.783 -9.831 -15.569 1.00 75.62 100 TYR A N 1
ATOM 824 C CA . TYR A 1 100 ? 3.956 -8.604 -16.347 1.00 75.62 100 TYR A CA 1
ATOM 825 C C . TYR A 1 100 ? 4.419 -8.889 -17.786 1.00 75.62 100 TYR A C 1
ATOM 827 O O . TYR A 1 100 ? 3.919 -8.275 -18.732 1.00 75.62 100 TYR A O 1
ATOM 835 N N . ALA A 1 101 ? 5.345 -9.835 -17.973 1.00 73.88 101 ALA A N 1
ATOM 836 C CA . ALA A 1 101 ? 5.799 -10.262 -19.294 1.00 73.88 101 ALA A CA 1
ATOM 837 C C . ALA A 1 101 ? 4.671 -10.871 -20.139 1.00 73.88 101 ALA A C 1
ATOM 839 O O . ALA A 1 101 ? 4.560 -10.558 -21.326 1.00 73.88 101 ALA A O 1
ATOM 840 N N . LEU A 1 102 ? 3.834 -11.715 -19.530 1.00 70.75 102 LEU A N 1
ATOM 841 C CA . LEU A 1 102 ? 2.700 -12.374 -20.180 1.00 70.75 102 LEU A CA 1
ATOM 842 C C . LEU A 1 102 ? 1.609 -11.375 -20.586 1.00 70.75 102 LEU A C 1
ATOM 844 O O . LEU A 1 102 ? 1.094 -11.450 -21.700 1.00 70.75 102 LEU A O 1
ATOM 848 N N . GLU A 1 103 ? 1.286 -10.411 -19.722 1.00 69.44 103 GLU A N 1
ATOM 849 C CA . GLU A 1 103 ? 0.255 -9.406 -20.005 1.00 69.44 103 GLU A CA 1
ATOM 850 C C . GLU A 1 103 ? 0.646 -8.436 -21.128 1.00 69.44 103 GLU A C 1
ATOM 852 O O . GLU A 1 103 ? -0.204 -8.037 -21.929 1.00 69.44 103 GLU A O 1
ATOM 857 N N . ASN A 1 104 ? 1.923 -8.046 -21.193 1.00 65.75 104 ASN A N 1
ATOM 858 C CA . ASN A 1 104 ? 2.402 -7.055 -22.159 1.00 65.75 104 ASN A CA 1
ATOM 859 C C . ASN A 1 104 ? 2.841 -7.666 -23.502 1.00 65.75 104 ASN A C 1
ATOM 861 O O . ASN A 1 104 ? 2.881 -6.954 -24.504 1.00 65.75 104 ASN A O 1
ATOM 865 N N . ASN A 1 105 ? 3.104 -8.977 -23.573 1.00 60.34 105 ASN A N 1
ATOM 866 C CA . ASN A 1 105 ? 3.478 -9.667 -24.810 1.00 60.34 105 ASN A CA 1
ATOM 867 C C . ASN A 1 105 ? 2.372 -10.623 -25.283 1.00 60.34 105 ASN A C 1
ATOM 869 O O . ASN A 1 105 ? 2.488 -11.842 -25.172 1.00 60.34 105 ASN A O 1
ATOM 873 N N . ARG A 1 106 ? 1.320 -10.083 -25.912 1.00 51.78 106 ARG A N 1
ATOM 874 C CA . ARG A 1 106 ? 0.245 -10.882 -26.545 1.00 51.78 106 ARG A CA 1
ATOM 875 C C . ARG A 1 106 ? 0.689 -11.740 -27.750 1.00 51.78 106 ARG A C 1
ATOM 877 O O . ARG A 1 106 ? -0.134 -12.460 -28.306 1.00 51.78 106 ARG A O 1
ATOM 884 N N . SER A 1 107 ? 1.960 -11.710 -28.158 1.00 49.09 107 SER A N 1
ATOM 885 C CA . SER A 1 107 ? 2.517 -12.593 -29.193 1.00 49.09 107 SER A CA 1
ATOM 886 C C . SER A 1 107 ? 3.853 -13.172 -28.729 1.00 49.09 107 SER A C 1
ATOM 888 O O . SER A 1 107 ? 4.901 -12.546 -28.884 1.00 49.09 107 SER A O 1
ATOM 890 N N . MET A 1 108 ? 3.817 -14.357 -28.124 1.00 48.84 108 MET A N 1
ATOM 891 C CA . MET A 1 108 ? 5.012 -15.025 -27.615 1.00 48.84 108 MET A CA 1
ATOM 892 C C . MET A 1 108 ? 5.994 -15.369 -28.741 1.00 48.84 108 MET A C 1
ATOM 894 O O . MET A 1 108 ? 5.727 -16.224 -29.584 1.00 48.84 108 MET A O 1
ATOM 898 N N . ASN A 1 109 ? 7.177 -14.768 -28.688 1.00 54.59 109 ASN A N 1
ATOM 899 C CA . ASN A 1 109 ? 8.409 -15.382 -29.164 1.00 54.59 109 ASN A CA 1
ATOM 900 C C . ASN A 1 109 ? 9.398 -15.427 -27.982 1.00 54.59 109 ASN A C 1
ATOM 902 O O . ASN A 1 109 ? 9.358 -14.583 -27.093 1.00 54.59 109 ASN A O 1
ATOM 906 N N . SER A 1 110 ? 10.275 -16.431 -27.921 1.00 55.91 110 SER A N 1
ATOM 907 C CA . SER A 1 110 ? 11.177 -16.653 -26.770 1.00 55.91 110 SER A CA 1
ATOM 908 C C . SER A 1 110 ? 12.091 -15.463 -26.449 1.00 55.91 110 SER A C 1
ATOM 910 O O . SER A 1 110 ? 12.602 -15.356 -25.339 1.00 55.91 110 SER A O 1
ATOM 912 N N . ASN A 1 111 ? 12.283 -14.558 -27.411 1.00 58.59 111 ASN A N 1
ATOM 913 C CA . ASN A 1 111 ? 13.134 -13.382 -27.277 1.00 58.59 111 ASN A CA 1
ATOM 914 C C . ASN A 1 111 ? 12.440 -12.205 -26.567 1.00 58.59 111 ASN A C 1
ATOM 916 O O . ASN A 1 111 ? 13.140 -11.313 -26.098 1.00 58.59 111 ASN A O 1
ATOM 920 N N . SER A 1 112 ? 11.104 -12.180 -26.460 1.00 56.91 112 SER A N 1
ATOM 921 C CA . SER A 1 112 ? 10.374 -11.068 -25.825 1.00 56.91 112 SER A CA 1
ATOM 922 C C . SER A 1 112 ? 10.326 -11.154 -24.295 1.00 56.91 112 SER A C 1
ATOM 924 O O . SER A 1 112 ? 10.164 -10.130 -23.635 1.00 56.91 112 SER A O 1
ATOM 926 N N . ILE A 1 113 ? 10.491 -12.352 -23.722 1.00 59.91 113 ILE A N 1
ATOM 927 C CA . ILE A 1 113 ? 10.383 -12.599 -22.273 1.00 59.91 113 ILE A CA 1
ATOM 928 C C . ILE A 1 113 ? 11.527 -11.929 -21.479 1.00 59.91 113 ILE A C 1
ATOM 930 O O . ILE A 1 113 ? 11.221 -11.209 -20.523 1.00 59.91 113 ILE A O 1
ATOM 934 N N . PRO A 1 114 ? 12.817 -12.068 -21.862 1.00 59.25 114 PRO A N 1
ATOM 935 C CA . PRO A 1 114 ? 13.915 -11.412 -21.144 1.00 59.25 114 PRO A CA 1
ATOM 936 C C . PRO A 1 114 ? 13.793 -9.879 -21.130 1.00 59.25 114 PRO A C 1
ATOM 938 O O . PRO A 1 114 ? 13.974 -9.258 -20.087 1.00 59.25 114 PRO A O 1
ATOM 941 N N . LEU A 1 115 ? 13.392 -9.278 -22.259 1.00 61.28 115 LEU A N 1
ATOM 942 C CA . LEU A 1 115 ? 13.185 -7.828 -22.401 1.00 61.28 115 LEU A CA 1
ATOM 943 C C . LEU A 1 115 ? 12.083 -7.299 -21.470 1.00 61.28 115 LEU A C 1
ATOM 945 O O . LEU A 1 115 ? 12.218 -6.229 -20.879 1.00 61.28 115 LEU A O 1
ATOM 949 N N . SER A 1 116 ? 10.993 -8.050 -21.300 1.00 69.69 116 SER A N 1
ATOM 950 C CA . SER A 1 116 ? 9.921 -7.665 -20.375 1.00 69.69 116 SER A CA 1
ATOM 951 C C . SER A 1 116 ? 10.295 -7.814 -18.898 1.00 69.69 116 SER A C 1
ATOM 953 O O . SER A 1 116 ? 9.843 -7.007 -18.090 1.00 69.69 116 SER A O 1
ATOM 955 N N . GLN A 1 117 ? 11.140 -8.788 -18.537 1.00 74.06 117 GLN A N 1
ATOM 956 C CA . GLN A 1 117 ? 11.668 -8.890 -17.171 1.00 74.06 117 GLN A CA 1
ATOM 957 C C . GLN A 1 117 ? 12.624 -7.734 -16.864 1.00 74.06 117 GLN A C 1
ATOM 959 O O . GLN A 1 117 ? 12.521 -7.116 -15.810 1.00 74.06 117 GLN A O 1
ATOM 964 N N . GLU A 1 118 ? 13.508 -7.386 -17.801 1.00 81.25 118 GLU A N 1
ATOM 965 C CA . GLU A 1 118 ? 14.377 -6.213 -17.671 1.00 81.25 118 GLU A CA 1
ATOM 966 C C . GLU A 1 118 ? 13.554 -4.926 -17.513 1.00 81.25 118 GLU A C 1
ATOM 968 O O . GLU A 1 118 ? 13.809 -4.137 -16.606 1.00 81.25 118 GLU A O 1
ATOM 973 N N . THR A 1 119 ? 12.503 -4.761 -18.323 1.00 83.88 119 THR A N 1
ATOM 974 C CA . THR A 1 119 ? 11.584 -3.612 -18.232 1.00 83.88 119 THR A CA 1
ATOM 975 C C . THR A 1 119 ? 10.910 -3.536 -16.863 1.00 83.88 119 THR A C 1
ATOM 977 O O . THR A 1 119 ? 10.845 -2.460 -16.275 1.00 83.88 119 THR A O 1
ATOM 980 N N . PHE A 1 120 ? 10.469 -4.672 -16.315 1.00 87.56 120 PHE A N 1
ATOM 981 C CA . PHE A 1 120 ? 9.895 -4.744 -14.972 1.00 87.56 120 PHE A CA 1
ATOM 982 C C . PHE A 1 120 ? 10.869 -4.214 -13.903 1.00 87.56 120 PHE A C 1
ATOM 984 O O . PHE A 1 120 ? 10.491 -3.389 -13.070 1.00 87.56 120 PHE A O 1
ATOM 991 N N . PHE A 1 121 ? 12.139 -4.632 -13.942 1.00 88.50 121 PHE A N 1
ATOM 992 C CA . PHE A 1 121 ? 13.139 -4.154 -12.982 1.00 88.50 121 PHE A CA 1
ATOM 993 C C . PHE A 1 121 ? 13.497 -2.680 -13.194 1.00 88.50 121 PHE A C 1
ATOM 995 O O . PHE A 1 121 ? 13.642 -1.947 -12.216 1.00 88.50 121 PHE A O 1
ATOM 1002 N N . LEU A 1 122 ? 13.597 -2.224 -14.446 1.00 90.88 122 LEU A N 1
ATOM 1003 C CA . LEU A 1 122 ? 13.820 -0.811 -14.763 1.00 90.88 122 LEU A CA 1
ATOM 1004 C C . LEU A 1 122 ? 12.683 0.067 -14.229 1.00 90.88 122 LEU A C 1
ATOM 1006 O O . LEU A 1 122 ? 12.949 1.101 -13.625 1.00 90.88 122 LEU A O 1
ATOM 1010 N N . GLU A 1 123 ? 11.430 -0.367 -14.369 1.00 91.25 123 GLU A N 1
ATOM 1011 C CA . GLU A 1 123 ? 10.269 0.321 -13.801 1.00 91.25 123 GLU A CA 1
ATOM 1012 C C . GLU A 1 123 ? 10.334 0.401 -12.262 1.00 91.25 123 GLU A C 1
ATOM 1014 O O . GLU A 1 123 ? 10.059 1.458 -11.685 1.00 91.25 123 GLU A O 1
ATOM 1019 N N . LEU A 1 124 ? 10.751 -0.668 -11.572 1.00 92.06 124 LEU A N 1
ATOM 1020 C CA . LEU A 1 124 ? 10.959 -0.634 -10.116 1.00 92.06 124 LEU A CA 1
ATOM 1021 C C . LEU A 1 124 ? 12.064 0.352 -9.703 1.00 92.06 124 LEU A C 1
ATOM 1023 O O . LEU A 1 124 ? 11.907 1.097 -8.731 1.00 92.06 124 LEU A O 1
ATOM 1027 N N . VAL A 1 125 ? 13.175 0.377 -10.441 1.00 94.38 125 VAL A N 1
ATOM 1028 C CA . VAL A 1 125 ? 14.297 1.299 -10.202 1.00 94.38 125 VAL A CA 1
ATOM 1029 C C . VAL A 1 125 ? 13.873 2.751 -10.441 1.00 94.38 125 VAL A C 1
ATOM 1031 O O . VAL A 1 125 ? 14.183 3.630 -9.633 1.00 94.38 125 VAL A O 1
ATOM 1034 N N . GLU A 1 126 ? 13.113 3.004 -11.504 1.00 94.88 126 GLU A N 1
ATOM 1035 C CA . GLU A 1 126 ? 12.603 4.332 -11.842 1.00 94.88 126 GLU A CA 1
ATOM 1036 C C . GLU A 1 126 ? 11.636 4.852 -10.767 1.00 94.88 126 GLU A C 1
ATOM 1038 O O . GLU A 1 126 ? 11.692 6.022 -10.376 1.00 94.88 126 GLU A O 1
ATOM 1043 N N . PHE A 1 127 ? 10.800 3.975 -10.203 1.00 95.38 127 PHE A N 1
ATOM 1044 C CA . PHE A 1 127 ? 9.992 4.310 -9.033 1.00 95.38 127 PHE A CA 1
ATOM 1045 C C . PHE A 1 127 ? 10.865 4.685 -7.831 1.00 95.38 127 PHE A C 1
ATOM 1047 O O . PHE A 1 127 ? 10.653 5.745 -7.238 1.00 95.38 127 PHE A O 1
ATOM 1054 N N . LYS A 1 128 ? 11.871 3.866 -7.488 1.00 95.56 128 LYS A N 1
ATOM 1055 C CA . LYS A 1 128 ? 12.774 4.125 -6.354 1.00 95.56 128 LYS A CA 1
ATOM 1056 C C . LYS A 1 128 ? 13.373 5.534 -6.434 1.00 95.56 128 LYS A C 1
ATOM 1058 O O . LYS A 1 128 ? 13.188 6.345 -5.519 1.00 95.56 128 LYS A O 1
ATOM 1063 N N . PHE A 1 129 ? 14.053 5.842 -7.536 1.00 95.38 129 PHE A N 1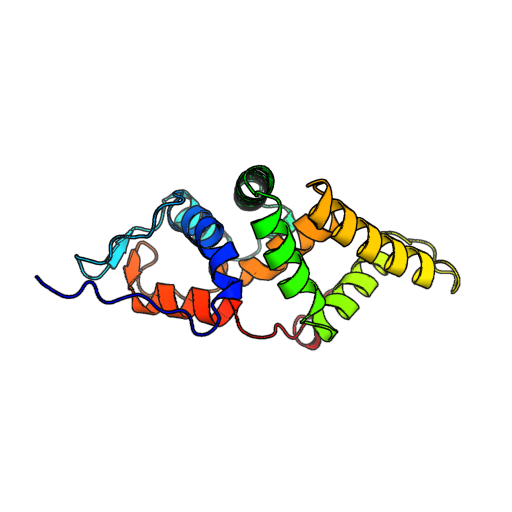
ATOM 1064 C CA . PHE A 1 129 ? 14.817 7.084 -7.663 1.00 95.38 129 PHE A CA 1
ATOM 1065 C C . PHE A 1 129 ? 13.942 8.284 -8.027 1.00 95.38 129 PHE A C 1
ATOM 1067 O O . PHE A 1 129 ? 13.990 9.308 -7.338 1.00 95.38 129 PHE A O 1
ATOM 1074 N N . ASN A 1 130 ? 13.083 8.139 -9.035 1.00 94.94 130 ASN A N 1
ATOM 1075 C CA . ASN A 1 130 ? 12.379 9.261 -9.656 1.00 94.94 130 ASN A CA 1
ATOM 1076 C C . ASN A 1 130 ? 10.905 9.363 -9.238 1.00 94.94 130 ASN A C 1
ATOM 1078 O O . ASN A 1 130 ? 10.252 10.359 -9.537 1.00 94.94 130 ASN A O 1
ATOM 1082 N N . GLY A 1 131 ? 10.372 8.378 -8.504 1.00 92.50 131 GLY A N 1
ATOM 1083 C CA . GLY A 1 131 ? 8.976 8.378 -8.056 1.00 92.50 131 GLY A CA 1
ATOM 1084 C C . GLY A 1 131 ? 7.969 8.184 -9.191 1.00 92.50 131 GLY A C 1
ATOM 1085 O O . GLY A 1 131 ? 6.797 8.519 -9.027 1.00 92.50 131 GLY A O 1
ATOM 1086 N N . VAL A 1 132 ? 8.410 7.666 -10.342 1.00 93.44 132 VAL A N 1
ATOM 1087 C CA . VAL A 1 132 ? 7.531 7.413 -11.487 1.00 93.44 132 VAL A CA 1
ATOM 1088 C C . VAL A 1 132 ? 6.571 6.281 -11.139 1.00 93.44 132 VAL A C 1
ATOM 1090 O O . VAL A 1 132 ? 6.985 5.151 -10.881 1.00 93.44 132 VAL A O 1
ATOM 1093 N N . LEU A 1 133 ? 5.274 6.589 -11.135 1.00 89.44 133 LEU A N 1
ATOM 1094 C CA . LEU A 1 133 ? 4.226 5.600 -10.914 1.00 89.44 133 LEU A CA 1
ATOM 1095 C C . LEU A 1 133 ? 3.980 4.828 -12.207 1.00 89.44 133 LEU A C 1
ATOM 1097 O O . LEU A 1 133 ? 3.481 5.377 -13.188 1.00 89.44 133 LEU A O 1
ATOM 1101 N N . ASN A 1 134 ? 4.330 3.550 -12.192 1.00 84.38 134 ASN A N 1
ATOM 1102 C CA . ASN A 1 134 ? 4.149 2.632 -13.308 1.00 84.38 134 ASN A CA 1
ATOM 1103 C C . ASN A 1 134 ? 3.182 1.500 -12.938 1.00 84.38 134 ASN A C 1
ATOM 1105 O O . ASN A 1 134 ? 2.723 1.377 -11.796 1.00 84.38 134 ASN A O 1
ATOM 1109 N N . LYS A 1 135 ? 2.844 0.679 -13.937 1.00 78.56 135 LYS A N 1
ATOM 1110 C CA . LYS A 1 135 ? 1.895 -0.420 -13.762 1.00 78.56 135 LYS A CA 1
ATOM 1111 C C . LYS A 1 135 ? 2.424 -1.452 -12.764 1.00 78.56 135 LYS A C 1
ATOM 1113 O O . LYS A 1 135 ? 1.634 -1.929 -11.957 1.00 78.56 135 LYS A O 1
ATOM 1118 N N . VAL A 1 136 ? 3.729 -1.744 -12.770 1.00 83.25 136 VAL A N 1
ATOM 1119 C CA . VAL A 1 136 ? 4.349 -2.704 -11.842 1.00 83.25 136 VAL A CA 1
ATOM 1120 C C . VAL A 1 136 ? 4.094 -2.323 -10.385 1.00 83.25 136 VAL A C 1
ATOM 1122 O O . VAL A 1 136 ? 3.617 -3.150 -9.609 1.00 83.25 136 VAL A O 1
ATOM 1125 N N . ILE A 1 137 ? 4.336 -1.063 -10.021 1.00 88.31 137 ILE A N 1
ATOM 1126 C CA . ILE A 1 137 ? 4.106 -0.582 -8.654 1.00 88.31 137 ILE A CA 1
ATOM 1127 C C . ILE A 1 137 ? 2.625 -0.649 -8.293 1.00 88.31 137 ILE A C 1
ATOM 1129 O O . ILE A 1 137 ? 2.277 -1.143 -7.226 1.00 88.31 137 ILE A O 1
ATOM 1133 N N . LEU A 1 138 ? 1.729 -0.193 -9.168 1.00 84.38 138 LEU A N 1
ATOM 1134 C CA . LEU A 1 138 ? 0.297 -0.228 -8.860 1.00 84.38 138 LEU A CA 1
ATOM 1135 C C . LEU A 1 138 ? -0.207 -1.656 -8.638 1.00 84.38 138 LEU A C 1
ATOM 1137 O O . LEU A 1 138 ? -0.907 -1.909 -7.662 1.00 84.38 138 LEU A O 1
ATOM 1141 N N . VAL A 1 139 ? 0.199 -2.582 -9.505 1.00 78.25 139 VAL A N 1
ATOM 1142 C CA . VAL A 1 139 ? -0.157 -4.000 -9.408 1.00 78.25 139 VAL A CA 1
ATOM 1143 C C . VAL A 1 139 ? 0.390 -4.618 -8.121 1.00 78.25 139 VAL A C 1
ATOM 1145 O O . VAL A 1 139 ? -0.358 -5.299 -7.421 1.00 78.25 139 VAL A O 1
ATOM 1148 N N . TYR A 1 140 ? 1.643 -4.317 -7.753 1.00 85.25 140 TYR A N 1
ATOM 1149 C CA . TYR A 1 140 ? 2.210 -4.746 -6.472 1.00 85.25 140 TYR A CA 1
ATOM 1150 C C . TYR A 1 140 ? 1.304 -4.353 -5.305 1.00 85.25 140 TYR A C 1
ATOM 1152 O O . TYR A 1 140 ? 0.945 -5.196 -4.487 1.00 85.25 140 TYR A O 1
ATOM 1160 N N . PHE A 1 141 ? 0.919 -3.079 -5.230 1.00 88.06 141 PHE A N 1
ATOM 1161 C CA . PHE A 1 141 ? 0.126 -2.571 -4.116 1.00 88.06 141 PHE A CA 1
ATOM 1162 C C . PHE A 1 141 ? -1.292 -3.148 -4.089 1.00 88.06 141 PHE A C 1
ATOM 1164 O O . PHE A 1 141 ? -1.806 -3.415 -3.008 1.00 88.06 141 PHE A O 1
ATOM 1171 N N . ILE A 1 142 ? -1.922 -3.387 -5.239 1.00 80.38 142 ILE A N 1
ATOM 1172 C CA . ILE A 1 142 ? -3.251 -4.008 -5.260 1.00 80.38 142 ILE A CA 1
ATOM 1173 C C . ILE A 1 142 ? -3.168 -5.432 -4.693 1.00 80.38 142 ILE A C 1
ATOM 1175 O O . ILE A 1 142 ? -3.828 -5.726 -3.698 1.00 80.38 142 ILE A O 1
ATOM 1179 N N . PHE A 1 143 ? -2.281 -6.279 -5.223 1.00 78.69 143 PHE A N 1
ATOM 1180 C CA . PHE A 1 143 ? -2.130 -7.663 -4.750 1.00 78.69 143 PHE A CA 1
ATOM 1181 C C . PHE A 1 143 ? -1.586 -7.769 -3.323 1.00 78.69 143 PHE A C 1
ATOM 1183 O O . PHE A 1 143 ? -1.941 -8.669 -2.557 1.00 78.69 143 PHE A O 1
ATOM 1190 N N . HIS A 1 144 ? -0.701 -6.862 -2.919 1.00 82.38 144 HIS A N 1
ATOM 1191 C CA . HIS A 1 144 ? -0.140 -6.912 -1.578 1.00 82.38 144 HIS A CA 1
ATOM 1192 C C . HIS A 1 144 ? -1.177 -6.519 -0.511 1.00 82.38 144 HIS A C 1
ATOM 1194 O O . HIS A 1 144 ? -1.170 -7.087 0.580 1.00 82.38 144 HIS A O 1
ATOM 1200 N N . PHE A 1 145 ? -2.120 -5.628 -0.823 1.00 85.81 145 PHE A N 1
ATOM 1201 C CA . PHE A 1 145 ? -3.099 -5.130 0.149 1.00 85.81 145 PHE A CA 1
ATOM 1202 C C . PHE A 1 145 ? -4.497 -5.742 -0.001 1.00 85.81 145 PHE A C 1
ATOM 1204 O O . PHE A 1 145 ? -5.336 -5.524 0.871 1.00 85.81 145 PHE A O 1
ATOM 1211 N N . GLU A 1 146 ? -4.751 -6.551 -1.034 1.00 79.00 146 GLU A N 1
ATOM 1212 C CA . GLU A 1 146 ? -6.050 -7.209 -1.236 1.00 79.00 146 GLU A CA 1
ATOM 1213 C C . GLU A 1 146 ? -6.495 -8.044 -0.026 1.00 79.00 146 GLU A C 1
ATOM 1215 O O . GLU A 1 146 ? -7.665 -8.020 0.352 1.00 79.00 146 GLU A O 1
ATOM 1220 N N . ASP A 1 147 ? -5.555 -8.722 0.642 1.00 78.69 147 ASP A N 1
ATOM 1221 C CA . ASP A 1 147 ? -5.867 -9.620 1.756 1.00 78.69 147 ASP A CA 1
ATOM 1222 C C . ASP A 1 147 ? -6.451 -8.867 2.965 1.00 78.69 147 ASP A C 1
ATOM 1224 O O . ASP A 1 147 ? -7.153 -9.476 3.770 1.00 78.69 147 ASP A O 1
ATOM 1228 N N . ILE A 1 148 ? -6.240 -7.544 3.076 1.00 84.44 148 ILE A N 1
ATOM 1229 C CA . ILE A 1 148 ? -6.875 -6.699 4.106 1.00 84.44 148 ILE A CA 1
ATOM 1230 C C . ILE A 1 148 ? -8.402 -6.769 3.994 1.00 84.44 148 ILE A C 1
ATOM 1232 O O . ILE A 1 148 ? -9.099 -6.796 5.007 1.00 84.44 148 ILE A O 1
ATOM 1236 N N . PHE A 1 149 ? -8.920 -6.850 2.769 1.00 77.81 149 PHE A N 1
ATOM 1237 C CA . PHE A 1 149 ? -10.351 -6.942 2.491 1.00 77.81 149 PHE A CA 1
ATOM 1238 C C . PHE A 1 149 ? -10.901 -8.368 2.657 1.00 77.81 149 PHE A C 1
ATOM 1240 O O . PHE A 1 149 ? -12.113 -8.556 2.702 1.00 77.81 149 PHE A O 1
ATOM 1247 N N . GLY A 1 150 ? -10.025 -9.372 2.779 1.00 70.69 150 GLY A N 1
ATOM 1248 C CA . GLY A 1 150 ? -10.384 -10.767 3.052 1.00 70.69 150 GLY A CA 1
ATOM 1249 C C . GLY A 1 150 ? -10.450 -11.126 4.542 1.00 70.69 150 GLY A C 1
ATOM 1250 O O . GLY A 1 150 ? -10.832 -12.249 4.886 1.00 70.69 150 GLY A O 1
ATOM 1251 N N . PHE A 1 151 ? -10.079 -10.211 5.445 1.00 70.50 151 PHE A N 1
ATOM 1252 C CA . PHE A 1 151 ? -10.162 -10.453 6.886 1.00 70.50 151 PHE A CA 1
ATOM 1253 C C . PHE A 1 151 ? -11.623 -10.583 7.344 1.00 70.50 151 PHE A C 1
ATOM 1255 O O . PHE A 1 151 ? -12.470 -9.741 7.057 1.00 70.50 151 PHE A O 1
ATOM 1262 N N . LYS A 1 152 ? -11.924 -11.647 8.102 1.00 61.97 152 LYS A N 1
ATOM 1263 C CA . LYS A 1 152 ? -13.234 -11.826 8.746 1.00 61.97 152 LYS A CA 1
ATOM 1264 C C . LYS A 1 152 ? -13.322 -10.928 9.978 1.00 61.97 152 LYS A C 1
ATOM 1266 O O . LYS A 1 152 ? -12.837 -11.301 11.043 1.00 61.97 152 LYS A O 1
ATOM 1271 N N . PHE A 1 153 ? -13.944 -9.765 9.833 1.00 64.31 153 PHE A N 1
ATOM 1272 C CA . PHE A 1 153 ? -14.250 -8.880 10.954 1.00 64.31 153 PHE A CA 1
ATOM 1273 C C . PHE A 1 153 ? -15.458 -9.436 11.731 1.00 64.31 153 PHE A C 1
ATOM 1275 O O . PHE A 1 153 ? -16.456 -9.836 11.138 1.00 64.31 153 PHE A O 1
ATOM 1282 N N . SER A 1 154 ? -15.348 -9.540 13.058 1.00 52.19 154 SER A N 1
ATOM 1283 C CA . SER A 1 154 ? -16.382 -10.124 13.935 1.00 52.19 154 SER A CA 1
ATOM 1284 C C . SER A 1 154 ? -17.642 -9.258 14.028 1.00 52.19 154 SER A C 1
ATOM 1286 O O . SER A 1 154 ? -18.746 -9.788 14.114 1.00 52.19 154 SER A O 1
ATOM 1288 N N . ASP A 1 155 ? -17.462 -7.942 13.946 1.00 57.94 155 ASP A N 1
ATOM 1289 C CA . ASP A 1 155 ? -18.492 -6.932 13.741 1.00 57.94 155 ASP A CA 1
ATOM 1290 C C . ASP A 1 155 ? -17.957 -5.990 12.659 1.00 57.94 155 ASP A C 1
ATOM 1292 O O . ASP A 1 155 ? -16.951 -5.314 12.862 1.00 57.94 155 ASP A O 1
ATOM 1296 N N . ASN A 1 156 ? -18.602 -5.956 11.490 1.00 66.69 156 ASN A N 1
ATOM 1297 C CA . ASN A 1 156 ? -18.136 -5.283 10.263 1.00 66.69 156 ASN A CA 1
ATOM 1298 C C . ASN A 1 156 ? -18.069 -3.739 10.348 1.00 66.69 156 ASN A C 1
ATOM 1300 O O . ASN A 1 156 ? -18.358 -3.062 9.367 1.00 66.69 156 ASN A O 1
ATOM 1304 N N . LYS A 1 157 ? -17.797 -3.155 11.517 1.00 80.19 157 LYS A N 1
ATOM 1305 C CA . LYS A 1 157 ? -17.750 -1.706 11.756 1.00 80.19 157 LYS A CA 1
ATOM 1306 C C . LYS A 1 157 ? -16.558 -1.254 12.590 1.00 80.19 157 LYS A C 1
ATOM 1308 O O . LYS A 1 157 ? -16.225 -0.076 12.544 1.00 80.19 157 LYS A O 1
ATOM 1313 N N . TYR A 1 158 ? -15.932 -2.142 13.354 1.00 86.69 158 TYR A N 1
ATOM 1314 C CA . TYR A 1 158 ? -14.809 -1.790 14.215 1.00 86.69 158 TYR A CA 1
ATOM 1315 C C . TYR A 1 158 ? -13.772 -2.909 14.231 1.00 86.69 158 TYR A C 1
ATOM 1317 O O . TYR A 1 158 ? -14.084 -4.060 13.933 1.00 86.69 158 TYR A O 1
ATOM 1325 N N . ILE A 1 159 ? -12.539 -2.566 14.596 1.00 88.00 159 ILE A N 1
ATOM 1326 C CA . ILE A 1 159 ? -11.464 -3.539 14.795 1.00 88.00 159 ILE A CA 1
ATOM 1327 C C . ILE A 1 159 ? -10.831 -3.356 16.165 1.00 88.00 159 ILE A C 1
ATOM 1329 O O . ILE A 1 159 ? -10.751 -2.240 16.686 1.00 88.00 159 ILE A O 1
ATOM 1333 N N . THR A 1 160 ? -10.369 -4.453 16.757 1.00 88.88 160 THR A N 1
ATOM 1334 C CA . THR A 1 160 ? -9.549 -4.388 17.966 1.00 88.88 160 THR A CA 1
ATOM 1335 C C . THR A 1 160 ? -8.105 -4.047 17.600 1.00 88.88 160 THR A C 1
ATOM 1337 O O . THR A 1 160 ? -7.650 -4.248 16.469 1.00 88.88 160 THR A O 1
ATOM 1340 N N . LYS A 1 161 ? -7.319 -3.623 18.595 1.00 87.88 161 LYS A N 1
ATOM 1341 C CA . LYS A 1 161 ? -5.865 -3.486 18.427 1.00 87.88 161 LYS A CA 1
ATOM 1342 C C . LYS A 1 161 ? -5.209 -4.782 17.937 1.00 87.88 161 LYS A C 1
ATOM 1344 O O . LYS A 1 161 ? -4.233 -4.730 17.195 1.00 87.88 161 LYS A O 1
ATOM 1349 N N . ASN A 1 162 ? -5.719 -5.933 18.375 1.00 86.88 162 ASN A N 1
ATOM 1350 C CA . ASN A 1 162 ? -5.151 -7.229 18.026 1.00 86.88 162 ASN A CA 1
ATOM 1351 C C . ASN A 1 162 ? -5.427 -7.576 16.557 1.00 86.88 162 ASN A C 1
ATOM 1353 O O . ASN A 1 162 ? -4.533 -8.057 15.872 1.00 86.88 162 ASN A O 1
ATOM 1357 N N . ASP A 1 163 ? -6.617 -7.247 16.049 1.00 87.75 163 ASP A N 1
ATOM 1358 C CA . ASP A 1 163 ? -6.953 -7.401 14.627 1.00 87.75 163 ASP A CA 1
ATOM 1359 C C . ASP A 1 163 ? -6.054 -6.528 13.749 1.00 87.75 163 ASP A C 1
ATOM 1361 O O . ASP A 1 163 ? -5.500 -6.998 12.759 1.00 87.75 163 ASP A O 1
ATOM 1365 N N . TYR A 1 164 ? -5.835 -5.275 14.155 1.00 89.06 164 TYR A N 1
ATOM 1366 C CA . TYR A 1 164 ? -4.931 -4.359 13.460 1.00 89.06 164 TYR A CA 1
ATOM 1367 C C . TYR A 1 164 ? -3.481 -4.871 13.425 1.00 89.06 164 TYR A C 1
ATOM 1369 O O . TYR A 1 164 ? -2.828 -4.822 12.382 1.00 89.06 164 TYR A O 1
ATOM 1377 N N . VAL A 1 165 ? -2.978 -5.408 14.545 1.00 86.94 165 VAL A N 1
ATOM 1378 C CA . VAL A 1 165 ? -1.661 -6.068 14.589 1.00 86.94 165 VAL A CA 1
ATOM 1379 C C . VAL A 1 165 ? -1.628 -7.258 13.632 1.00 86.94 165 VAL A C 1
ATOM 1381 O O . VAL A 1 165 ? -0.702 -7.354 12.834 1.00 86.94 165 VAL A O 1
ATOM 1384 N N . ASN A 1 166 ? -2.649 -8.117 13.656 1.00 86.31 166 ASN A N 1
ATOM 1385 C CA . ASN A 1 166 ? -2.721 -9.294 12.792 1.00 86.31 166 ASN A CA 1
ATOM 1386 C C . ASN A 1 166 ? -2.719 -8.924 11.301 1.00 86.31 166 ASN A C 1
ATOM 1388 O O . ASN A 1 166 ? -2.075 -9.609 10.507 1.00 86.31 166 ASN A O 1
ATOM 1392 N N . ILE A 1 167 ? -3.406 -7.843 10.912 1.00 88.06 167 ILE A N 1
ATOM 1393 C CA . ILE A 1 167 ? -3.372 -7.309 9.542 1.00 88.06 167 ILE A CA 1
ATOM 1394 C C . ILE A 1 167 ? -1.935 -6.959 9.153 1.00 88.06 167 ILE A C 1
ATOM 1396 O O . ILE A 1 167 ? -1.440 -7.425 8.129 1.00 88.06 167 ILE A O 1
ATOM 1400 N N . LEU A 1 168 ? -1.245 -6.185 9.990 1.00 88.12 168 LEU A N 1
ATOM 1401 C CA . LEU A 1 168 ? 0.120 -5.742 9.713 1.00 88.12 168 LEU A CA 1
ATOM 1402 C C . LEU A 1 168 ? 1.126 -6.897 9.698 1.00 88.12 168 LEU A C 1
ATOM 1404 O O . LEU A 1 168 ? 1.998 -6.939 8.833 1.00 88.12 168 LEU A O 1
ATOM 1408 N N . GLU A 1 169 ? 0.992 -7.860 10.607 1.00 85.38 169 GLU A N 1
ATOM 1409 C CA . GLU A 1 169 ? 1.826 -9.064 10.616 1.00 85.38 169 GLU A CA 1
ATOM 1410 C C . GLU A 1 169 ? 1.587 -9.940 9.385 1.00 85.38 169 GLU A C 1
ATOM 1412 O O . GLU A 1 169 ? 2.537 -10.515 8.858 1.00 85.38 169 GLU A O 1
ATOM 1417 N N . ASN A 1 170 ? 0.351 -10.025 8.887 1.00 82.31 170 ASN A N 1
ATOM 1418 C CA . ASN A 1 170 ? 0.058 -10.758 7.658 1.00 82.31 170 ASN A CA 1
ATOM 1419 C C . ASN A 1 170 ? 0.675 -10.099 6.418 1.00 82.31 170 ASN A C 1
ATOM 1421 O O . ASN A 1 170 ? 1.110 -10.824 5.530 1.00 82.31 170 ASN A O 1
ATOM 1425 N N . LEU A 1 171 ? 0.788 -8.767 6.372 1.00 80.94 171 LEU A N 1
ATOM 1426 C CA . LEU A 1 171 ? 1.522 -8.075 5.300 1.00 80.94 171 LEU A CA 1
ATOM 1427 C C . LEU A 1 171 ? 3.027 -8.386 5.325 1.00 80.94 171 LEU A C 1
ATOM 1429 O O . LEU A 1 171 ? 3.677 -8.367 4.285 1.00 80.94 171 LEU A O 1
ATOM 1433 N N . CYS A 1 172 ? 3.579 -8.702 6.500 1.00 77.38 172 CYS A N 1
ATOM 1434 C CA . CYS A 1 172 ? 4.989 -9.068 6.650 1.00 77.38 172 CYS A CA 1
ATOM 1435 C C . CYS A 1 172 ? 5.293 -10.512 6.217 1.00 77.38 172 CYS A C 1
ATOM 1437 O O . CYS A 1 172 ? 6.462 -10.881 6.117 1.00 77.38 172 CYS A O 1
ATOM 1439 N N . LYS A 1 173 ? 4.271 -11.355 6.020 1.00 76.94 173 LYS A N 1
ATOM 1440 C CA . LYS A 1 173 ? 4.466 -12.751 5.613 1.00 76.94 173 LYS A CA 1
ATOM 1441 C C . LYS A 1 173 ? 4.776 -12.820 4.123 1.00 76.94 173 LYS A C 1
ATOM 1443 O O . LYS A 1 173 ? 4.188 -12.095 3.321 1.00 76.94 173 LYS A O 1
ATOM 1448 N N . GLU A 1 174 ? 5.679 -13.723 3.754 1.00 67.12 174 GLU A N 1
ATOM 1449 C CA . GLU A 1 174 ? 5.914 -14.044 2.350 1.00 67.12 174 GLU A CA 1
ATOM 1450 C C . GLU A 1 174 ? 4.601 -14.501 1.704 1.00 67.12 174 GLU A C 1
ATOM 1452 O O . GLU A 1 174 ? 3.888 -15.359 2.231 1.00 67.12 174 GLU A O 1
ATOM 1457 N N . LYS A 1 175 ? 4.252 -13.871 0.578 1.00 66.31 175 LYS A N 1
ATOM 1458 C CA . LYS A 1 175 ? 3.071 -14.231 -0.200 1.00 66.31 175 LYS A CA 1
ATOM 1459 C C . LYS A 1 175 ? 3.444 -15.267 -1.250 1.00 66.31 175 LYS A C 1
ATOM 1461 O O . LYS A 1 175 ? 4.131 -14.944 -2.217 1.00 66.31 175 LYS A O 1
ATOM 1466 N N . ASP A 1 176 ? 2.920 -16.477 -1.100 1.00 58.03 176 ASP A N 1
ATOM 1467 C CA . ASP A 1 176 ? 3.027 -17.517 -2.121 1.00 58.03 176 ASP A CA 1
ATOM 1468 C C . ASP A 1 176 ? 2.008 -17.274 -3.239 1.00 58.03 176 ASP A C 1
ATOM 1470 O O . ASP A 1 176 ? 0.809 -17.522 -3.086 1.00 58.03 176 ASP A O 1
ATOM 1474 N N . PHE A 1 177 ? 2.484 -16.829 -4.403 1.00 51.72 177 PHE A N 1
ATOM 1475 C CA . PHE A 1 177 ? 1.640 -16.672 -5.595 1.00 51.72 177 PHE A CA 1
ATOM 1476 C C . PHE A 1 177 ? 1.159 -18.022 -6.162 1.00 51.72 177 PHE A C 1
ATOM 1478 O O . PHE A 1 177 ? 0.144 -18.078 -6.849 1.00 51.72 177 PHE A O 1
ATOM 1485 N N . LEU A 1 178 ? 1.841 -19.129 -5.835 1.00 44.81 178 LEU A N 1
ATOM 1486 C CA . LEU A 1 178 ? 1.561 -20.464 -6.382 1.00 44.81 178 LEU A CA 1
ATOM 1487 C C . LEU A 1 178 ? 0.223 -21.080 -5.926 1.00 44.81 178 LEU A C 1
ATOM 1489 O O . LEU A 1 178 ? -0.194 -22.083 -6.497 1.00 44.81 178 LEU A O 1
ATOM 1493 N N . ASN A 1 179 ? -0.461 -20.493 -4.936 1.00 36.38 179 ASN A N 1
ATOM 1494 C CA . ASN A 1 179 ? -1.741 -21.001 -4.418 1.00 36.38 179 ASN A CA 1
ATOM 1495 C C . ASN A 1 179 ? -2.976 -20.189 -4.838 1.00 36.38 179 ASN A C 1
ATOM 1497 O O . ASN A 1 179 ? -4.099 -20.619 -4.565 1.00 36.38 179 ASN A O 1
ATOM 1501 N N . LYS A 1 180 ? -2.814 -19.037 -5.500 1.00 41.81 180 LYS A N 1
ATOM 1502 C CA . LYS A 1 180 ? -3.943 -18.306 -6.089 1.00 41.81 180 LYS A CA 1
ATOM 1503 C C . LYS A 1 180 ? -4.002 -18.683 -7.569 1.00 41.81 180 LYS A C 1
ATOM 1505 O O . LYS A 1 180 ? -3.114 -18.338 -8.337 1.00 41.81 180 LYS A O 1
ATOM 1510 N N . ASN A 1 181 ? -5.016 -19.459 -7.955 1.00 28.83 181 ASN A N 1
ATOM 1511 C CA . ASN A 1 181 ? -5.271 -19.805 -9.354 1.00 28.83 181 ASN A CA 1
ATOM 1512 C C . ASN A 1 181 ? -5.584 -18.522 -10.135 1.00 28.83 181 ASN A C 1
ATOM 1514 O O . ASN A 1 181 ? -6.721 -18.052 -10.122 1.00 28.83 181 ASN A O 1
ATOM 1518 N N . PHE A 1 182 ? -4.575 -17.953 -10.786 1.00 34.97 182 PHE A N 1
ATOM 1519 C CA . PHE A 1 182 ? -4.756 -16.905 -11.779 1.00 34.97 182 PHE A CA 1
ATOM 1520 C C . PHE A 1 182 ? -5.251 -17.564 -13.070 1.00 34.97 182 PHE A C 1
ATOM 1522 O O . PHE A 1 182 ? -4.491 -18.257 -13.747 1.00 34.97 182 PHE A O 1
ATOM 1529 N N . PHE A 1 183 ? -6.549 -17.412 -13.336 1.00 34.69 183 PHE A N 1
ATOM 1530 C CA . PHE A 1 183 ? -7.173 -17.687 -14.630 1.00 34.69 183 PHE A CA 1
ATOM 1531 C C . PHE A 1 183 ? -7.166 -16.423 -15.484 1.00 34.69 183 PHE A C 1
ATOM 1533 O O . PHE A 1 183 ? -7.468 -15.347 -14.920 1.00 34.69 183 PHE A O 1
#

pLDDT: mean 77.59, std 16.24, range [28.83, 95.75]

Foldseek 3Di:
DPPPPDDDAPDPLLVLCQQLVCCLFPVGSDDADCPVQKGWGDPVNLVVLVVVVDDPLVPDPSSLVSLVVSLVPDDLVSLVSVLCLLVVLVQNLVVLLQVQQCVVCPDDDPVSSVVSSVVLVVVSVCCNPVSDDDPSSSVCSSVLQVCVSVDDDPDSTIDGPVRVSVSSNVSVDRDDPPPDPDD